Protein AF-A0A383DEA2-F1 (afdb_monomer_lite)

Radius of gyration: 21.86 Å; chains: 1; bounding box: 65×36×54 Å

Secondary structure (DSSP, 8-state):
-PPPHHHHHHHHHTSSS---EEEEGGGTS-HHHHHHHHHHHHHHHHHHHHTTTPPPPPPPPTTEEEEEETT---HHHHHHHHH-TTSTTEEE-HHHHHHHHHS-HHHHHHHHHHHHHHHHHHHHHHHHHHHSPPPPHHHHHHHHHHHHHHHHTT--GGGSPPSS----------------THHHHHHHHHHHHHHHHH-

Foldseek 3Di:
DADAPVNVVVLQVLDPLAAAFDFKCVQPDPLVCLQVVLQVVQVVVVVVQVVVVHDRDDGDDSQKIFTHHPVNPDPVVVVVVSVDPVGSRIDRDNVLSVVPVVDDRVLSSLQALLQSLVSLVVVQVCQCVPPVDHPDPSSVVRNVRSVVVCVVVVHDSVPRHHSHDHPDPPVPDPDPPDPPPVVVVVVVVVVVVVVVVVD

Sequence (199 aa):
MKLTAKRFGNIVKNLPGISSISKVWNYHCDWEAFVNWHNDRLDFLDIRNERVGGRPAARLKKSSILIIPGYVEDNNMIDDARLDVSRSWFIENKILYEYTNDISEKEFIMRFNKSLYDYVCKEIDAVKYSKNQIPSGKLQGYFHEISEWFHLEIINIQDVEPFFELQYRKNVGGRPLGKSKMKTMKEDKIMELYEVYIR

Structure (mmCIF, N/CA/C/O backbone):
data_AF-A0A383DEA2-F1
#
_entry.id   AF-A0A383DEA2-F1
#
loop_
_atom_site.group_PDB
_atom_site.id
_atom_site.type_symbol
_atom_site.label_atom_id
_atom_site.label_alt_id
_atom_site.label_comp_id
_atom_site.label_asym_id
_atom_site.label_entity_id
_atom_site.label_seq_id
_atom_site.pdbx_PDB_ins_code
_atom_site.Cartn_x
_atom_site.Cartn_y
_atom_site.Cartn_z
_atom_site.occupancy
_atom_site.B_iso_or_equiv
_atom_site.auth_seq_id
_atom_site.auth_comp_id
_atom_site.auth_asym_id
_atom_site.auth_atom_id
_atom_site.pdbx_PDB_model_num
ATOM 1 N N . MET A 1 1 ? -2.298 -15.243 1.164 1.00 53.59 1 MET A N 1
ATOM 2 C CA . MET A 1 1 ? -1.111 -15.450 2.034 1.00 53.59 1 MET A CA 1
ATOM 3 C C . MET A 1 1 ? -1.023 -14.274 3.011 1.00 53.59 1 MET A C 1
ATOM 5 O O . MET A 1 1 ? -0.832 -13.170 2.543 1.00 53.59 1 MET A O 1
ATOM 9 N N . LYS A 1 2 ? -1.213 -14.433 4.333 1.00 60.31 2 LYS A N 1
ATOM 10 C CA . LYS A 1 2 ? -1.380 -13.269 5.242 1.00 60.31 2 LYS A CA 1
ATOM 11 C C . LYS A 1 2 ? -0.090 -12.437 5.403 1.00 60.31 2 LYS A C 1
ATOM 13 O O . LYS A 1 2 ? 0.960 -12.972 5.769 1.00 60.31 2 LYS A O 1
ATOM 18 N N . LEU A 1 3 ? -0.167 -11.124 5.166 1.00 72.00 3 LEU A N 1
ATOM 19 C CA . LEU A 1 3 ? 0.918 -10.178 5.453 1.00 72.00 3 LEU A CA 1
ATOM 20 C C . LEU A 1 3 ? 1.061 -10.004 6.981 1.00 72.00 3 LEU A C 1
ATOM 22 O O . LEU A 1 3 ? 0.084 -10.078 7.719 1.00 72.00 3 LEU A O 1
ATOM 26 N N . THR A 1 4 ? 2.283 -9.812 7.490 1.00 78.75 4 THR A N 1
ATOM 27 C CA . THR A 1 4 ? 2.512 -9.610 8.934 1.00 78.75 4 THR A CA 1
ATOM 28 C C . THR A 1 4 ? 2.683 -8.134 9.262 1.00 78.75 4 THR A C 1
ATOM 30 O O . THR A 1 4 ? 3.262 -7.390 8.472 1.00 78.75 4 THR A O 1
ATOM 33 N N . ALA A 1 5 ? 2.303 -7.725 10.476 1.00 76.69 5 ALA A N 1
ATOM 34 C CA . ALA A 1 5 ? 2.487 -6.349 10.947 1.00 76.69 5 ALA A CA 1
ATOM 35 C C . ALA A 1 5 ? 3.937 -5.844 10.817 1.00 76.69 5 ALA A C 1
ATOM 37 O O . ALA A 1 5 ? 4.168 -4.690 10.474 1.00 76.69 5 ALA A O 1
ATOM 38 N N . LYS A 1 6 ? 4.936 -6.715 11.032 1.00 79.81 6 LYS A N 1
ATOM 39 C CA . LYS A 1 6 ? 6.354 -6.365 10.840 1.00 79.81 6 LYS A CA 1
ATOM 40 C C . LYS A 1 6 ? 6.680 -6.079 9.370 1.00 79.81 6 LYS A C 1
ATOM 42 O O . LYS A 1 6 ? 7.413 -5.139 9.084 1.00 79.81 6 LYS A O 1
ATOM 47 N N . ARG A 1 7 ? 6.165 -6.897 8.446 1.00 76.94 7 ARG A N 1
ATOM 48 C CA . ARG A 1 7 ? 6.367 -6.704 7.001 1.00 76.94 7 ARG A CA 1
ATOM 49 C C . ARG A 1 7 ? 5.649 -5.449 6.515 1.00 76.94 7 ARG A C 1
ATOM 51 O O . ARG A 1 7 ? 6.257 -4.678 5.783 1.00 76.94 7 ARG A O 1
ATOM 58 N N . PHE A 1 8 ? 4.424 -5.211 6.981 1.00 82.62 8 PHE A N 1
ATOM 59 C CA . PHE A 1 8 ? 3.697 -3.979 6.686 1.00 82.62 8 PHE A CA 1
ATOM 60 C C . PHE A 1 8 ? 4.418 -2.742 7.230 1.00 82.62 8 PHE A C 1
ATOM 62 O O . PHE A 1 8 ? 4.611 -1.785 6.499 1.00 82.62 8 PHE A O 1
ATOM 69 N N . GLY A 1 9 ? 4.941 -2.780 8.458 1.00 81.44 9 GLY A N 1
ATOM 70 C CA . GLY A 1 9 ? 5.738 -1.669 8.990 1.00 81.44 9 GLY A CA 1
ATOM 71 C C . GLY A 1 9 ? 6.969 -1.334 8.133 1.00 81.44 9 GLY A C 1
ATOM 72 O O . GLY A 1 9 ? 7.343 -0.172 8.026 1.00 81.44 9 GLY A O 1
ATOM 73 N N . ASN A 1 10 ? 7.588 -2.324 7.480 1.00 80.62 10 ASN A N 1
ATOM 74 C CA . ASN A 1 10 ? 8.678 -2.069 6.531 1.00 80.62 10 ASN A CA 1
ATOM 75 C C . ASN A 1 10 ? 8.181 -1.437 5.221 1.00 80.62 10 ASN A C 1
ATOM 77 O O . ASN A 1 10 ? 8.837 -0.538 4.714 1.00 80.62 10 ASN A O 1
ATOM 81 N N . ILE A 1 11 ? 7.031 -1.880 4.704 1.00 79.56 11 ILE A N 1
ATOM 82 C CA . ILE A 1 11 ? 6.348 -1.269 3.548 1.00 79.56 11 ILE A CA 1
ATOM 83 C C . ILE A 1 11 ? 6.055 0.207 3.846 1.00 79.56 11 ILE A C 1
ATOM 85 O O . ILE A 1 11 ? 6.450 1.082 3.087 1.00 79.56 11 ILE A O 1
ATOM 89 N N . VAL A 1 12 ? 5.440 0.485 4.996 1.00 80.75 12 VAL A N 1
ATOM 90 C CA . VAL A 1 12 ? 5.044 1.831 5.427 1.00 80.75 12 VAL A CA 1
ATOM 91 C C . VAL A 1 12 ? 6.237 2.769 5.602 1.00 80.75 12 VAL A C 1
ATOM 93 O O . VAL A 1 12 ? 6.155 3.933 5.236 1.00 80.75 12 VAL A O 1
ATOM 96 N N . LYS A 1 13 ? 7.375 2.279 6.108 1.00 77.19 13 LYS A N 1
ATOM 97 C CA . LYS A 1 13 ? 8.611 3.080 6.210 1.00 77.19 13 LYS A CA 1
ATOM 98 C C . LYS A 1 13 ? 9.170 3.515 4.862 1.00 77.19 13 LYS A C 1
ATOM 100 O O . LYS A 1 13 ? 9.894 4.503 4.809 1.00 77.19 13 LYS A O 1
ATOM 105 N N . ASN A 1 14 ? 8.861 2.761 3.813 1.00 73.31 14 ASN A N 1
ATOM 106 C CA . ASN A 1 14 ? 9.252 3.103 2.459 1.00 73.31 14 ASN A CA 1
ATOM 107 C C . ASN A 1 14 ? 8.223 4.014 1.788 1.00 73.31 14 ASN A C 1
ATOM 109 O O . ASN A 1 14 ? 8.526 4.531 0.729 1.00 73.31 14 ASN A O 1
ATOM 113 N N . LEU A 1 15 ? 7.046 4.259 2.370 1.00 75.50 15 LEU A N 1
ATOM 114 C CA . LEU A 1 15 ? 6.124 5.242 1.812 1.00 75.50 15 LEU A CA 1
ATOM 115 C C . LEU A 1 15 ? 6.633 6.662 2.095 1.00 75.50 15 LEU A C 1
ATOM 117 O O . LEU A 1 15 ? 7.042 6.960 3.225 1.00 75.50 15 LEU A O 1
ATOM 121 N N . PRO A 1 16 ? 6.590 7.570 1.108 1.00 63.06 16 PRO A N 1
ATOM 122 C CA . PRO A 1 16 ? 6.898 8.970 1.344 1.00 63.06 16 PRO A CA 1
ATOM 123 C C . PRO A 1 16 ? 5.857 9.553 2.307 1.00 63.06 16 PRO A C 1
ATOM 125 O O . PRO A 1 16 ? 4.683 9.646 1.981 1.00 63.06 16 PRO A O 1
ATOM 128 N N . GLY A 1 17 ? 6.279 9.927 3.516 1.00 65.69 17 GLY A N 1
ATOM 129 C CA . GLY A 1 17 ? 5.503 10.818 4.379 1.00 65.69 17 GLY A CA 1
ATOM 130 C C . GLY A 1 17 ? 4.088 10.374 4.785 1.00 65.69 17 GLY A C 1
ATOM 131 O O . GLY A 1 17 ? 3.360 11.254 5.191 1.00 65.69 17 GLY A O 1
ATOM 132 N N . ILE A 1 18 ? 3.735 9.085 4.695 1.00 70.88 18 ILE A N 1
ATOM 133 C CA . ILE A 1 18 ? 2.482 8.395 5.101 1.00 70.88 18 ILE A CA 1
ATOM 134 C C . ILE A 1 18 ? 1.193 9.237 5.061 1.00 70.88 18 ILE A C 1
ATOM 136 O O . ILE A 1 18 ? 0.770 9.805 6.060 1.00 70.88 18 ILE A O 1
ATOM 140 N N . SER A 1 19 ? 0.508 9.149 3.931 1.00 81.00 19 SER A N 1
ATOM 141 C CA . SER A 1 19 ? -0.863 9.599 3.680 1.00 81.00 19 SER A CA 1
ATOM 142 C C . SER A 1 19 ? -1.688 8.429 3.112 1.00 81.00 19 SER A C 1
ATOM 144 O O . SER A 1 19 ? -1.164 7.317 2.967 1.00 81.00 19 SER A O 1
ATOM 146 N N . SER A 1 20 ? -2.971 8.636 2.795 1.00 87.50 20 SER A N 1
ATOM 147 C CA . SER A 1 20 ? -3.744 7.656 2.017 1.00 87.50 20 SER A CA 1
ATOM 148 C C . SER A 1 20 ? -3.183 7.505 0.602 1.00 87.50 20 SER A C 1
ATOM 150 O O . SER A 1 20 ? -2.534 8.401 0.063 1.00 87.50 20 SER A O 1
ATOM 152 N N . ILE A 1 21 ? -3.440 6.358 -0.019 1.00 88.00 21 ILE A N 1
ATOM 153 C CA . ILE A 1 21 ? -3.127 6.104 -1.424 1.00 88.00 21 ILE A CA 1
ATOM 154 C C . ILE A 1 21 ? -4.386 6.337 -2.257 1.00 88.00 21 ILE A C 1
ATOM 156 O O . ILE A 1 21 ? -5.471 5.920 -1.854 1.00 88.00 21 ILE A O 1
ATOM 160 N N . SER A 1 22 ? -4.245 6.986 -3.408 1.00 85.94 22 SER A N 1
ATOM 161 C CA . SER A 1 22 ? -5.353 7.234 -4.339 1.00 85.94 22 SER A CA 1
ATOM 162 C C . SER A 1 22 ? -5.321 6.301 -5.541 1.00 85.94 22 SER A C 1
ATOM 164 O O . SER A 1 22 ? -6.359 6.060 -6.149 1.00 85.94 22 SER A O 1
ATOM 166 N N . LYS A 1 23 ? -4.143 5.778 -5.904 1.00 84.19 23 LYS A N 1
ATOM 167 C CA . LYS A 1 23 ? -3.976 4.992 -7.128 1.00 84.19 23 LYS A CA 1
ATOM 168 C C . LYS A 1 23 ? -2.811 4.010 -7.040 1.00 84.19 23 LYS A C 1
ATOM 170 O O . LYS A 1 23 ? -1.810 4.269 -6.363 1.00 84.19 23 LYS A O 1
ATOM 175 N N . VAL A 1 24 ? -2.924 2.897 -7.767 1.00 81.62 24 VAL A N 1
ATOM 176 C CA . VAL A 1 24 ? -1.877 1.868 -7.869 1.00 81.62 24 VAL A CA 1
ATOM 177 C C . VAL A 1 24 ? -1.625 1.520 -9.331 1.00 81.62 24 VAL A C 1
ATOM 179 O O . VAL A 1 24 ? -2.488 0.993 -10.023 1.00 81.62 24 VAL A O 1
ATOM 182 N N . TRP A 1 25 ? -0.421 1.805 -9.828 1.00 75.94 25 TRP A N 1
ATOM 183 C CA . TRP A 1 25 ? -0.157 1.775 -11.273 1.00 75.94 25 TRP A CA 1
ATOM 184 C C . TRP A 1 25 ? -0.159 0.374 -11.897 1.00 75.94 25 TRP A C 1
ATOM 186 O O . TRP A 1 25 ? -0.374 0.256 -13.101 1.00 75.94 25 TRP A O 1
ATOM 196 N N . ASN A 1 26 ? 0.033 -0.695 -11.117 1.00 77.00 26 ASN A N 1
ATOM 197 C CA . ASN A 1 26 ? 0.032 -2.058 -11.663 1.00 77.00 26 ASN A CA 1
ATOM 198 C C . ASN A 1 26 ? -1.328 -2.455 -12.282 1.00 77.00 26 ASN A C 1
ATOM 200 O O . ASN A 1 26 ? -1.371 -3.408 -13.052 1.00 77.00 26 ASN A O 1
ATOM 204 N N . TYR A 1 27 ? -2.408 -1.736 -11.959 1.00 68.12 27 TYR A N 1
ATOM 205 C CA . TYR A 1 27 ? -3.747 -1.950 -12.513 1.00 68.12 27 TYR A CA 1
ATOM 206 C C . TYR A 1 27 ? -4.068 -1.080 -13.735 1.00 68.12 27 TYR A C 1
ATOM 208 O O . TYR A 1 27 ? -5.065 -1.324 -14.411 1.00 68.12 27 TYR A O 1
ATOM 216 N N . HIS A 1 28 ? -3.246 -0.073 -14.045 1.00 64.06 28 HIS A N 1
ATOM 217 C CA . HIS A 1 28 ? -3.570 0.924 -15.074 1.00 64.06 28 HIS A CA 1
ATOM 218 C C . HIS A 1 28 ? -2.812 0.766 -16.391 1.00 64.06 28 HIS A C 1
ATOM 220 O O . HIS A 1 28 ? -3.087 1.515 -17.329 1.00 64.06 28 HIS A O 1
ATOM 226 N N . CYS A 1 29 ? -1.855 -0.158 -16.498 1.00 64.56 29 CYS A N 1
ATOM 227 C CA . CYS A 1 29 ? -1.093 -0.346 -17.731 1.00 64.56 29 CYS A CA 1
ATOM 228 C C . CYS A 1 29 ? -0.485 -1.748 -17.859 1.00 64.56 29 CYS A C 1
ATOM 230 O O . CYS A 1 29 ? -0.532 -2.554 -16.932 1.00 64.56 29 CYS A O 1
ATOM 232 N N . ASP A 1 30 ? 0.178 -1.992 -18.993 1.00 78.06 30 ASP A N 1
ATOM 233 C CA . ASP A 1 30 ? 1.133 -3.090 -19.155 1.00 78.06 30 ASP A CA 1
ATOM 234 C C . ASP A 1 30 ? 2.342 -2.860 -18.227 1.00 78.06 30 ASP A C 1
ATOM 236 O O . ASP A 1 30 ? 3.322 -2.190 -18.564 1.00 78.06 30 ASP A O 1
ATOM 240 N N . TRP A 1 31 ? 2.206 -3.337 -16.989 1.00 82.19 31 TRP A N 1
ATOM 241 C CA . TRP A 1 31 ? 3.207 -3.197 -15.935 1.00 82.19 31 TRP A CA 1
ATOM 242 C C . TRP A 1 31 ? 4.537 -3.849 -16.317 1.00 82.19 31 TRP A C 1
ATOM 244 O O . TRP A 1 31 ? 5.602 -3.327 -15.988 1.00 82.19 31 TRP A O 1
ATOM 254 N N . GLU A 1 32 ? 4.486 -4.967 -17.042 1.00 82.94 32 GLU A N 1
ATOM 255 C CA . GLU A 1 32 ? 5.684 -5.644 -17.518 1.00 82.94 32 GLU A CA 1
ATOM 256 C C . GLU A 1 32 ? 6.425 -4.786 -18.543 1.00 82.94 32 GLU A C 1
ATOM 258 O O . GLU A 1 32 ? 7.630 -4.575 -18.393 1.00 82.94 32 GLU A O 1
ATOM 263 N N . ALA A 1 33 ? 5.713 -4.218 -19.520 1.00 83.12 33 ALA A N 1
ATOM 264 C CA . ALA A 1 33 ? 6.309 -3.281 -20.465 1.00 83.12 33 ALA A CA 1
ATOM 265 C C . ALA A 1 33 ? 6.896 -2.051 -19.762 1.00 83.12 33 ALA A C 1
ATOM 267 O O . ALA A 1 33 ? 7.990 -1.621 -20.119 1.00 83.12 33 ALA A O 1
ATOM 268 N N . PHE A 1 34 ? 6.224 -1.510 -18.739 1.00 80.88 34 PHE A N 1
ATOM 269 C CA . PHE A 1 34 ? 6.753 -0.387 -17.960 1.00 80.88 34 PHE A CA 1
ATOM 270 C C . PHE A 1 34 ? 8.052 -0.748 -17.228 1.00 80.88 34 PHE A C 1
ATOM 272 O O . PHE A 1 34 ? 9.030 -0.009 -17.330 1.00 80.88 34 PHE A O 1
ATOM 279 N N . VAL A 1 35 ? 8.084 -1.877 -16.512 1.00 82.69 35 VAL A N 1
ATOM 280 C CA . VAL A 1 35 ? 9.281 -2.336 -15.788 1.00 82.69 35 VAL A CA 1
ATOM 281 C C . VAL A 1 35 ? 10.438 -2.583 -16.753 1.00 82.69 35 VAL A C 1
ATOM 283 O O . VAL A 1 35 ? 11.556 -2.154 -16.470 1.00 82.69 35 VAL A O 1
ATOM 286 N N . ASN A 1 36 ? 10.174 -3.229 -17.891 1.00 85.12 36 ASN A N 1
ATOM 287 C CA . ASN A 1 36 ? 11.188 -3.498 -18.910 1.00 85.12 36 ASN A CA 1
ATOM 288 C C . ASN A 1 36 ? 11.720 -2.192 -19.508 1.00 85.12 36 ASN A C 1
ATOM 290 O O . ASN A 1 36 ? 12.908 -1.916 -19.391 1.00 85.12 36 ASN A O 1
ATOM 294 N N . TRP A 1 37 ? 10.834 -1.333 -20.024 1.00 84.06 37 TRP A N 1
ATOM 295 C CA . TRP A 1 37 ? 11.203 -0.028 -20.579 1.00 84.06 37 TRP A CA 1
ATOM 296 C C . TRP A 1 37 ? 12.016 0.819 -19.592 1.00 84.06 37 TRP A C 1
ATOM 298 O O . TRP A 1 37 ? 12.987 1.480 -19.966 1.00 84.06 37 TRP A O 1
ATOM 308 N N . HIS A 1 38 ? 11.630 0.799 -18.317 1.00 79.19 38 HIS A N 1
ATOM 309 C CA . HIS A 1 38 ? 12.319 1.549 -17.282 1.00 79.19 38 HIS A CA 1
ATOM 310 C C . HIS A 1 38 ? 13.720 0.991 -17.013 1.00 79.19 38 HIS A C 1
ATOM 312 O O . HIS A 1 38 ? 14.693 1.745 -16.973 1.00 79.19 38 HIS A O 1
ATOM 318 N N . ASN A 1 39 ? 13.834 -0.327 -16.844 1.00 83.62 39 ASN A N 1
ATOM 319 C CA . ASN A 1 39 ? 15.121 -0.969 -16.619 1.00 83.62 39 ASN A CA 1
ATOM 320 C C . ASN A 1 39 ? 16.055 -0.772 -17.820 1.00 83.62 39 ASN A C 1
ATOM 322 O O . ASN A 1 39 ? 17.201 -0.402 -17.589 1.00 83.62 39 ASN A O 1
ATOM 326 N N . ASP A 1 40 ? 15.566 -0.882 -19.056 1.00 83.69 40 ASP A N 1
ATOM 327 C CA . ASP A 1 40 ? 16.355 -0.617 -20.268 1.00 83.69 40 ASP A CA 1
ATOM 328 C C . ASP A 1 40 ? 16.917 0.816 -20.267 1.00 83.69 40 ASP A C 1
ATOM 330 O O . ASP A 1 40 ? 18.067 1.068 -20.626 1.00 83.69 40 ASP A O 1
ATOM 334 N N . ARG A 1 41 ? 16.129 1.794 -19.804 1.00 78.38 41 ARG A N 1
ATOM 335 C CA . ARG A 1 41 ? 16.579 3.187 -19.672 1.00 78.38 41 ARG A CA 1
ATOM 336 C C . ARG A 1 41 ? 17.661 3.357 -18.600 1.00 78.38 41 ARG A C 1
ATOM 338 O O . ARG A 1 41 ? 18.560 4.183 -18.774 1.00 78.38 41 ARG A O 1
ATOM 345 N N . LEU A 1 42 ? 17.594 2.586 -17.515 1.00 78.06 42 LEU A N 1
ATOM 346 C CA . LEU A 1 42 ? 18.640 2.562 -16.490 1.00 78.06 42 LEU A CA 1
ATOM 347 C C . LEU A 1 42 ? 19.949 1.964 -17.021 1.00 78.06 42 LEU A C 1
ATOM 349 O O . LEU A 1 42 ? 21.004 2.450 -16.628 1.00 78.06 42 LEU A O 1
ATOM 353 N N . ASP A 1 43 ? 19.912 1.013 -17.964 1.00 78.94 43 ASP A N 1
ATOM 354 C CA . ASP A 1 43 ? 21.134 0.507 -18.614 1.00 78.94 43 ASP A CA 1
ATOM 355 C C . ASP A 1 43 ? 21.907 1.629 -19.316 1.00 78.94 43 ASP A C 1
ATOM 357 O O . ASP A 1 43 ? 23.124 1.741 -19.164 1.00 78.94 43 ASP A O 1
ATOM 361 N N . PHE A 1 44 ? 21.210 2.532 -20.013 1.00 74.19 44 PHE A N 1
ATOM 362 C CA . PHE A 1 44 ? 21.851 3.696 -20.637 1.00 74.19 44 PHE A CA 1
ATOM 363 C C . PHE A 1 44 ? 22.502 4.644 -19.619 1.00 74.19 44 PHE A C 1
ATOM 365 O O . PHE A 1 44 ? 23.551 5.232 -19.901 1.00 74.19 44 PHE A O 1
ATOM 372 N N . LEU A 1 45 ? 21.891 4.812 -18.443 1.00 71.00 45 LEU A N 1
ATOM 373 C CA . LEU A 1 45 ? 22.447 5.635 -17.367 1.00 71.00 45 LEU A CA 1
ATOM 374 C C . LEU A 1 45 ? 23.642 4.954 -16.697 1.00 71.00 45 LEU A C 1
ATOM 376 O O . LEU A 1 45 ? 24.640 5.622 -16.429 1.00 71.00 45 LEU A O 1
ATOM 380 N N . ASP A 1 46 ? 23.581 3.643 -16.490 1.00 75.38 46 ASP A N 1
ATOM 381 C CA . ASP A 1 46 ? 24.661 2.870 -15.881 1.00 75.38 46 ASP A CA 1
ATOM 382 C C . ASP A 1 46 ? 25.906 2.849 -16.773 1.00 75.38 46 ASP A C 1
ATOM 384 O O . ASP A 1 46 ? 26.998 3.122 -16.280 1.00 75.38 46 ASP A O 1
ATOM 388 N N . ILE A 1 47 ? 25.750 2.713 -18.096 1.00 76.81 47 ILE A N 1
ATOM 389 C CA . ILE A 1 47 ? 26.853 2.868 -19.066 1.00 76.81 47 ILE A CA 1
ATOM 390 C C . ILE A 1 47 ? 27.534 4.240 -18.926 1.00 76.81 47 ILE A C 1
ATOM 392 O O . ILE A 1 47 ? 28.748 4.377 -19.105 1.00 76.81 47 ILE A O 1
ATOM 396 N N . ARG A 1 48 ? 26.764 5.291 -18.619 1.00 66.38 48 ARG A N 1
ATOM 397 C CA . ARG A 1 48 ? 27.301 6.638 -18.392 1.00 66.38 48 ARG A CA 1
ATOM 398 C C . ARG A 1 48 ? 27.972 6.757 -17.021 1.00 66.38 48 ARG A C 1
ATOM 400 O O . ARG A 1 48 ? 29.008 7.412 -16.932 1.00 66.38 48 ARG A O 1
ATOM 407 N N . ASN A 1 49 ? 27.415 6.122 -15.991 1.00 69.88 49 ASN A N 1
ATOM 408 C CA . ASN A 1 49 ? 27.945 6.111 -14.627 1.00 69.88 49 ASN A CA 1
ATOM 409 C C . ASN A 1 49 ? 29.250 5.315 -14.517 1.00 69.88 49 ASN A C 1
ATOM 411 O O . ASN A 1 49 ? 30.176 5.779 -13.859 1.00 69.88 49 ASN A O 1
ATOM 415 N N . GLU A 1 50 ? 29.378 4.181 -15.208 1.00 71.19 50 GLU A N 1
ATOM 416 C CA . GLU A 1 50 ? 30.612 3.384 -15.260 1.00 71.19 50 GLU A CA 1
ATOM 417 C C . GLU A 1 50 ? 31.802 4.209 -15.767 1.00 71.19 50 GLU A C 1
ATOM 419 O O . GLU A 1 50 ? 32.903 4.117 -15.225 1.00 71.19 50 GLU A O 1
ATOM 424 N N . ARG A 1 51 ? 31.572 5.105 -16.737 1.00 70.81 51 ARG A N 1
ATOM 425 C CA . ARG A 1 51 ? 32.604 6.015 -17.271 1.00 70.81 51 ARG A CA 1
ATOM 426 C C . ARG A 1 51 ? 3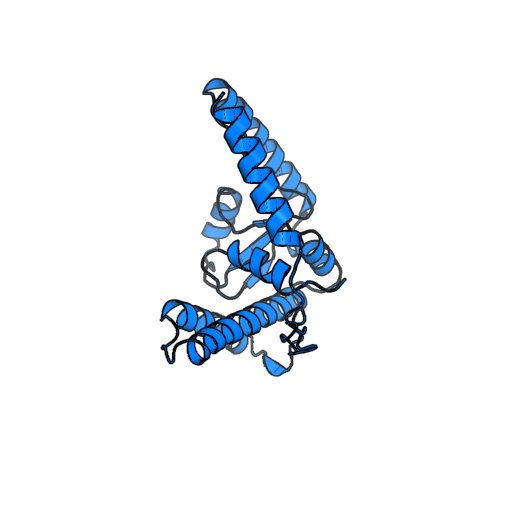3.096 7.056 -16.262 1.00 70.81 51 ARG A C 1
ATOM 428 O O . ARG A 1 51 ? 34.157 7.634 -16.471 1.00 70.81 51 ARG A O 1
ATOM 435 N N . VAL A 1 52 ? 32.336 7.309 -15.197 1.00 75.38 52 VAL A N 1
ATOM 436 C CA . VAL A 1 52 ? 32.661 8.281 -14.138 1.00 75.38 52 VAL A CA 1
ATOM 437 C C . VAL A 1 52 ? 32.802 7.630 -12.755 1.00 75.38 52 VAL A C 1
ATOM 439 O O . VAL A 1 52 ? 32.878 8.336 -11.753 1.00 75.38 52 VAL A O 1
ATOM 442 N N . GLY A 1 53 ? 32.846 6.292 -12.678 1.00 71.62 53 GLY A N 1
ATOM 443 C CA . GLY A 1 53 ? 32.979 5.544 -11.420 1.00 71.62 53 GLY A CA 1
ATOM 444 C C . GLY A 1 53 ? 31.745 5.590 -10.506 1.00 71.62 53 GLY A C 1
ATOM 445 O O . GLY A 1 53 ? 31.861 5.375 -9.299 1.00 71.62 53 GLY A O 1
ATOM 446 N N . GLY A 1 54 ? 30.568 5.899 -11.053 1.00 69.50 54 GLY A N 1
ATOM 447 C CA . GLY A 1 54 ? 29.300 5.910 -10.326 1.00 69.50 54 GLY A CA 1
ATOM 448 C C . GLY A 1 54 ? 28.786 4.502 -10.006 1.00 69.50 54 GLY A C 1
ATOM 449 O O . GLY A 1 54 ? 29.139 3.526 -10.664 1.00 69.50 54 GLY A O 1
ATOM 450 N N . ARG A 1 55 ? 27.928 4.389 -8.985 1.00 64.31 55 ARG A N 1
ATOM 451 C CA . ARG A 1 55 ? 27.238 3.127 -8.674 1.00 64.31 55 ARG A CA 1
ATOM 452 C C . A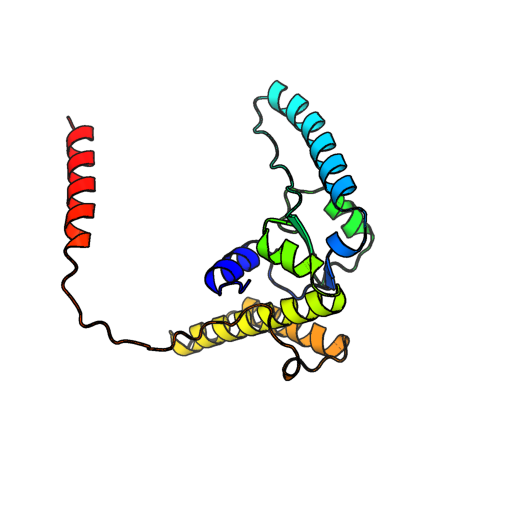RG A 1 55 ? 26.081 2.891 -9.655 1.00 64.31 55 ARG A C 1
ATOM 454 O O . ARG A 1 55 ? 25.421 3.868 -10.013 1.00 64.31 55 ARG A O 1
ATOM 461 N N . PRO A 1 56 ? 25.790 1.628 -10.015 1.00 65.69 56 PRO A N 1
ATOM 462 C CA . PRO A 1 56 ? 24.614 1.294 -10.808 1.00 65.69 56 PRO A CA 1
ATOM 463 C C . PRO A 1 56 ? 23.313 1.717 -10.120 1.00 65.69 56 PRO A C 1
ATOM 465 O O . PRO A 1 56 ? 23.203 1.660 -8.888 1.00 65.69 56 PRO A O 1
ATOM 468 N N . ALA A 1 57 ? 22.321 2.107 -10.913 1.00 67.81 57 ALA A N 1
ATOM 469 C CA . ALA A 1 57 ? 20.984 2.421 -10.436 1.00 67.81 57 ALA A CA 1
ATOM 470 C C . ALA A 1 57 ? 20.240 1.156 -9.972 1.00 67.81 57 ALA A C 1
ATOM 472 O O . ALA A 1 57 ? 20.378 0.068 -10.538 1.00 67.81 57 ALA A O 1
ATOM 473 N N . ALA A 1 58 ? 19.412 1.296 -8.934 1.00 70.69 58 ALA A N 1
ATOM 474 C CA . ALA A 1 58 ? 18.562 0.206 -8.465 1.00 70.69 58 ALA A CA 1
ATOM 475 C C . ALA A 1 58 ? 17.478 -0.115 -9.507 1.00 70.69 58 ALA A C 1
ATOM 477 O O . ALA A 1 58 ? 16.749 0.773 -9.943 1.00 70.69 58 ALA A O 1
ATOM 478 N N . ARG A 1 59 ? 17.368 -1.392 -9.893 1.00 76.94 59 ARG A N 1
ATOM 479 C CA . ARG A 1 59 ? 16.404 -1.859 -10.901 1.00 76.94 59 ARG A CA 1
ATOM 480 C C . ARG A 1 59 ? 15.048 -2.190 -10.290 1.00 76.94 59 ARG A C 1
ATOM 482 O O . ARG A 1 59 ? 14.969 -2.700 -9.171 1.00 76.94 59 ARG A O 1
ATOM 489 N N . LEU A 1 60 ? 13.985 -1.959 -11.058 1.00 80.94 60 LEU A N 1
ATOM 490 C CA . LEU A 1 60 ? 12.634 -2.372 -10.691 1.00 80.94 60 LEU A CA 1
ATOM 491 C C . LEU A 1 60 ? 12.455 -3.868 -10.953 1.00 80.94 60 LEU A C 1
ATOM 493 O O . LEU A 1 60 ? 12.920 -4.404 -11.960 1.00 80.94 60 LEU A O 1
ATOM 497 N N . LYS A 1 61 ? 11.743 -4.552 -10.056 1.00 84.19 61 LYS A N 1
ATOM 498 C CA . LYS A 1 61 ? 11.340 -5.947 -10.259 1.00 84.19 61 LYS A CA 1
ATOM 499 C C . LYS A 1 61 ? 9.902 -5.990 -10.754 1.00 84.19 61 LYS A C 1
ATOM 501 O O . LYS A 1 61 ? 9.117 -5.095 -10.461 1.00 84.19 61 LYS A O 1
ATOM 506 N N . LYS A 1 62 ? 9.512 -7.090 -11.405 1.00 82.19 62 LYS A N 1
ATOM 507 C CA . LYS A 1 62 ? 8.103 -7.326 -11.776 1.00 82.19 62 LYS A CA 1
ATOM 508 C C . LYS A 1 62 ? 7.155 -7.244 -10.575 1.00 82.19 62 LYS A C 1
ATOM 510 O O . LYS A 1 62 ? 6.028 -6.802 -10.715 1.00 82.19 62 LYS A O 1
ATOM 515 N N . SER A 1 63 ? 7.634 -7.616 -9.389 1.00 83.81 63 SER A N 1
ATOM 516 C CA . SER A 1 63 ? 6.890 -7.525 -8.129 1.00 83.81 63 SER A CA 1
ATOM 517 C C . SER A 1 63 ? 6.913 -6.143 -7.465 1.00 83.81 63 SER A C 1
ATOM 519 O O . SER A 1 63 ? 6.489 -6.017 -6.314 1.00 83.81 63 SER A O 1
ATOM 521 N N . SER A 1 64 ? 7.506 -5.135 -8.104 1.00 83.62 64 SER A N 1
ATOM 522 C CA . SER A 1 64 ? 7.395 -3.756 -7.642 1.00 83.62 64 SER A CA 1
ATOM 523 C C . SER A 1 64 ? 5.976 -3.251 -7.889 1.00 83.62 64 SER A C 1
ATOM 525 O O . SER A 1 64 ? 5.298 -3.701 -8.806 1.00 83.62 64 SER A O 1
ATOM 527 N N . ILE A 1 65 ? 5.522 -2.329 -7.051 1.00 83.00 65 ILE A 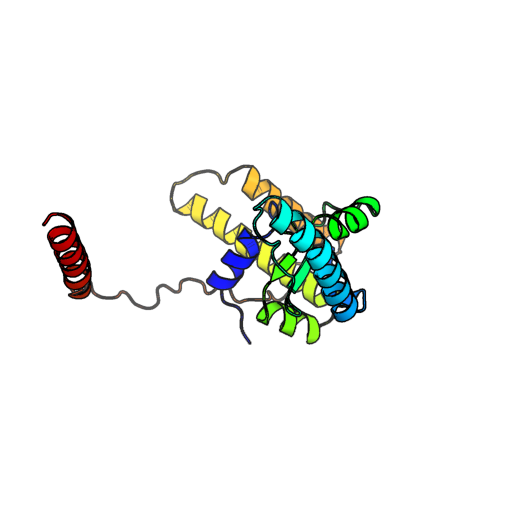N 1
ATOM 528 C CA . ILE A 1 65 ? 4.205 -1.706 -7.158 1.00 83.00 65 ILE A CA 1
ATOM 529 C C . ILE A 1 65 ? 4.414 -0.210 -7.015 1.00 83.00 65 ILE A C 1
ATOM 531 O O . ILE A 1 65 ? 4.956 0.231 -6.002 1.00 83.00 65 ILE A O 1
ATOM 535 N N . LEU A 1 66 ? 4.006 0.563 -8.017 1.00 81.88 66 LEU A N 1
ATOM 536 C CA . LEU A 1 66 ? 3.969 2.017 -7.902 1.00 81.88 66 LEU A CA 1
ATOM 537 C C . LEU A 1 66 ? 2.683 2.436 -7.193 1.00 81.88 66 LEU A C 1
ATOM 539 O O . LEU A 1 66 ? 1.583 2.082 -7.625 1.00 81.88 66 LEU A O 1
ATOM 543 N N . ILE A 1 67 ? 2.847 3.204 -6.126 1.00 80.94 67 ILE A N 1
ATOM 544 C CA . ILE A 1 67 ? 1.770 3.751 -5.313 1.00 80.94 67 ILE A CA 1
ATOM 545 C C . ILE A 1 67 ? 1.767 5.266 -5.472 1.00 80.94 67 ILE A C 1
ATOM 547 O O . ILE A 1 67 ? 2.810 5.908 -5.349 1.00 80.94 67 ILE A O 1
ATOM 551 N N . ILE A 1 68 ? 0.585 5.829 -5.716 1.00 80.31 68 ILE A N 1
ATOM 552 C CA . ILE A 1 68 ? 0.375 7.272 -5.813 1.00 80.31 68 ILE A CA 1
ATOM 553 C C . ILE A 1 68 ? -0.348 7.728 -4.536 1.00 80.31 68 ILE A C 1
ATOM 555 O O . ILE A 1 68 ? -1.467 7.272 -4.273 1.00 80.31 68 ILE A O 1
ATOM 559 N N . PRO A 1 69 ? 0.292 8.574 -3.711 1.00 77.81 69 PRO A N 1
ATOM 560 C CA . PRO A 1 69 ? -0.341 9.155 -2.533 1.00 77.81 69 PRO A CA 1
ATOM 561 C C . PRO A 1 69 ? -1.478 10.115 -2.906 1.00 77.81 69 PRO A C 1
ATOM 563 O O . PRO A 1 69 ? -1.408 10.795 -3.926 1.00 77.81 69 PRO A O 1
ATOM 566 N N . GLY A 1 70 ? -2.481 10.235 -2.035 1.00 71.56 70 GLY A N 1
ATOM 567 C CA . GLY A 1 70 ? -3.668 11.065 -2.256 1.00 71.56 70 GLY A CA 1
ATOM 568 C C . GLY A 1 70 ? -3.389 12.558 -2.439 1.00 71.56 70 GLY A C 1
ATOM 569 O O . GLY A 1 70 ? -4.141 13.221 -3.129 1.00 71.56 70 GLY A O 1
ATOM 570 N N . TYR A 1 71 ? -2.284 13.088 -1.907 1.00 68.19 71 TYR A N 1
ATOM 571 C CA . TYR A 1 71 ? -1.914 14.501 -2.081 1.00 68.19 71 TYR A CA 1
ATOM 572 C C . TYR A 1 71 ? -1.204 14.799 -3.417 1.00 68.19 71 TYR A C 1
ATOM 574 O O . TYR A 1 71 ? -0.854 15.947 -3.688 1.00 68.19 71 TYR A O 1
ATOM 582 N N . VAL A 1 72 ? -0.938 13.777 -4.237 1.00 59.69 72 VAL A N 1
ATOM 583 C CA . VAL A 1 72 ? -0.291 13.905 -5.550 1.00 59.69 72 VAL A CA 1
ATOM 584 C C . VAL A 1 72 ? -1.373 13.793 -6.632 1.00 59.69 72 VAL A C 1
ATOM 586 O O . VAL A 1 72 ? -1.435 12.809 -7.361 1.00 59.69 72 VAL A O 1
ATOM 589 N N . GLU A 1 73 ? -2.276 14.776 -6.701 1.00 51.09 73 GLU A N 1
ATOM 590 C CA . GLU A 1 73 ? -3.367 14.816 -7.700 1.00 51.09 73 GLU A CA 1
ATOM 591 C C . GLU A 1 73 ? -2.955 15.449 -9.042 1.00 51.09 73 GLU A C 1
ATOM 593 O O . GLU A 1 73 ? -3.711 15.401 -10.013 1.00 51.09 73 GLU A O 1
ATOM 598 N N . ASP A 1 74 ? -1.753 16.023 -9.143 1.00 50.94 74 ASP A N 1
ATOM 599 C CA . ASP A 1 74 ? -1.323 16.715 -10.358 1.00 50.94 74 ASP A CA 1
ATOM 600 C C . ASP A 1 74 ? -0.837 15.728 -11.435 1.00 50.94 74 ASP A C 1
ATOM 602 O O . ASP A 1 74 ? 0.160 15.025 -11.256 1.00 50.94 74 ASP A O 1
ATOM 606 N N . ASN A 1 75 ? -1.502 15.705 -12.597 1.00 50.50 75 ASN A N 1
ATOM 607 C CA . ASN A 1 75 ? -1.154 14.835 -13.735 1.00 50.50 75 ASN A CA 1
ATOM 608 C C . ASN A 1 75 ? 0.312 14.989 -14.187 1.00 50.50 75 ASN A C 1
ATOM 610 O O . ASN A 1 75 ? 0.932 14.012 -14.605 1.00 50.50 75 ASN A O 1
ATOM 614 N N . ASN A 1 76 ? 0.888 16.187 -14.039 1.00 51.78 76 ASN A N 1
ATOM 615 C CA . ASN A 1 76 ? 2.299 16.450 -14.339 1.00 51.78 76 ASN A CA 1
ATOM 616 C C . ASN A 1 76 ? 3.248 15.660 -13.418 1.00 51.78 76 ASN A C 1
ATOM 618 O O . ASN A 1 76 ? 4.332 15.263 -13.838 1.00 51.78 76 ASN A O 1
ATOM 622 N N . MET A 1 77 ? 2.828 15.357 -12.185 1.00 51.66 77 MET A N 1
ATOM 623 C CA . MET A 1 77 ? 3.638 14.594 -11.237 1.00 51.66 77 MET A CA 1
ATOM 624 C C . MET A 1 77 ? 3.634 13.089 -11.494 1.00 51.66 77 MET A C 1
ATOM 626 O O . MET A 1 77 ? 4.557 12.417 -11.047 1.00 51.66 77 MET A O 1
ATOM 630 N N . ILE A 1 78 ? 2.652 12.542 -12.219 1.00 55.53 78 ILE A N 1
ATOM 631 C CA . ILE A 1 78 ? 2.704 11.143 -12.674 1.00 55.53 78 ILE A CA 1
ATOM 632 C C . ILE A 1 78 ? 3.837 10.985 -13.689 1.00 55.53 78 ILE A C 1
ATOM 634 O O . ILE A 1 78 ? 4.607 10.030 -13.604 1.00 55.53 78 ILE A O 1
ATOM 638 N N . ASP A 1 79 ? 3.985 11.933 -14.613 1.00 56.06 79 ASP A N 1
ATOM 639 C CA . ASP A 1 79 ? 5.100 11.921 -15.557 1.00 56.06 79 ASP A CA 1
ATOM 640 C C . ASP A 1 79 ? 6.444 12.206 -14.862 1.00 56.06 79 ASP A C 1
ATOM 642 O O . ASP A 1 79 ? 7.433 11.545 -15.180 1.00 56.06 79 ASP A O 1
ATOM 646 N N . ASP A 1 80 ? 6.482 13.042 -13.818 1.00 53.72 80 ASP A N 1
ATOM 647 C CA . ASP A 1 80 ? 7.683 13.192 -12.978 1.00 53.72 80 ASP A CA 1
ATOM 648 C C . ASP A 1 80 ? 7.997 11.927 -12.150 1.00 53.72 80 ASP A C 1
ATOM 650 O O . ASP A 1 80 ? 9.163 11.556 -12.005 1.00 53.72 80 ASP A O 1
ATOM 654 N N . ALA A 1 81 ? 6.983 11.205 -11.655 1.00 53.78 81 ALA A N 1
ATOM 655 C CA . ALA A 1 81 ? 7.136 9.909 -10.979 1.00 53.78 81 ALA A CA 1
ATOM 656 C C . ALA A 1 81 ? 7.789 8.870 -11.887 1.00 53.78 81 ALA A C 1
ATOM 658 O O . ALA A 1 81 ? 8.613 8.066 -11.452 1.00 53.78 81 ALA A O 1
ATOM 659 N N . ARG A 1 82 ? 7.398 8.886 -13.169 1.00 54.03 82 ARG A N 1
ATOM 660 C CA . ARG A 1 82 ? 7.958 8.018 -14.211 1.00 54.03 82 ARG A CA 1
ATOM 661 C C . ARG A 1 82 ? 9.423 8.350 -14.487 1.00 54.03 82 ARG A C 1
ATOM 663 O O . ARG A 1 82 ? 10.152 7.476 -14.957 1.00 54.03 82 ARG A O 1
ATOM 670 N N . LEU A 1 83 ? 9.847 9.582 -14.204 1.00 52.78 83 LEU A N 1
ATOM 671 C CA . LEU A 1 83 ? 11.197 10.078 -14.455 1.00 52.78 83 LEU A CA 1
ATOM 672 C C . LEU A 1 83 ? 12.136 9.965 -13.241 1.00 52.78 83 LEU A C 1
ATOM 674 O O . LEU A 1 83 ? 13.347 9.912 -13.451 1.00 52.78 83 LEU A O 1
ATOM 678 N N . ASP A 1 84 ? 11.622 9.869 -12.007 1.00 52.06 84 ASP A N 1
ATOM 679 C CA . ASP A 1 84 ? 12.438 9.844 -10.781 1.00 52.06 84 ASP A CA 1
ATOM 680 C C . ASP A 1 84 ? 12.222 8.586 -9.909 1.00 52.06 84 ASP A C 1
ATOM 682 O O . ASP A 1 84 ? 11.523 8.588 -8.894 1.00 52.06 84 ASP A O 1
ATOM 686 N N . VAL A 1 85 ? 12.903 7.497 -10.279 1.00 49.91 85 VAL A N 1
ATOM 687 C CA . VAL A 1 85 ? 12.964 6.226 -9.520 1.00 49.91 85 VAL A CA 1
ATOM 688 C C . VAL A 1 85 ? 13.790 6.281 -8.239 1.00 49.91 85 VAL A C 1
ATOM 690 O O . VAL A 1 85 ? 13.803 5.312 -7.480 1.00 49.91 85 VAL A O 1
ATOM 693 N N . SER A 1 86 ? 14.464 7.398 -7.949 1.00 48.59 86 SER A N 1
ATOM 694 C CA . SER A 1 86 ? 15.111 7.567 -6.643 1.00 48.59 86 SER A CA 1
ATOM 695 C C . SER A 1 86 ? 14.091 7.771 -5.515 1.00 48.59 86 SER A C 1
ATOM 697 O O . SER A 1 86 ? 14.441 7.695 -4.334 1.00 48.59 86 SER A O 1
ATOM 699 N N . ARG A 1 87 ? 12.817 8.003 -5.867 1.00 52.28 87 ARG A N 1
ATOM 700 C CA . ARG A 1 87 ? 11.733 8.265 -4.924 1.00 52.28 87 ARG A CA 1
ATOM 701 C C . ARG A 1 87 ? 11.034 6.983 -4.494 1.00 52.28 87 ARG A C 1
ATOM 703 O O . ARG A 1 87 ? 10.729 6.096 -5.286 1.00 52.28 87 ARG A O 1
ATOM 710 N N . SER A 1 88 ? 10.707 6.935 -3.208 1.00 58.25 88 SER A N 1
ATOM 711 C CA . SER A 1 88 ? 10.105 5.817 -2.477 1.00 58.25 88 SER A CA 1
ATOM 712 C C . SER A 1 88 ? 8.663 5.451 -2.888 1.00 58.25 88 SER A C 1
ATOM 714 O O . SER A 1 88 ? 7.912 4.870 -2.113 1.00 58.25 88 SER A O 1
ATOM 716 N N . TRP A 1 89 ? 8.234 5.822 -4.093 1.00 70.00 89 TRP A N 1
ATOM 717 C CA . TRP A 1 89 ? 6.864 5.614 -4.575 1.00 70.00 89 TRP A CA 1
ATOM 718 C C . TRP A 1 89 ? 6.665 4.177 -5.069 1.00 70.00 89 TRP A C 1
ATOM 720 O O . TRP A 1 89 ? 5.538 3.711 -5.221 1.00 70.00 89 TRP A O 1
ATOM 730 N N . PHE A 1 90 ? 7.765 3.448 -5.264 1.00 76.44 90 PHE A N 1
ATOM 731 C CA . PHE A 1 90 ? 7.755 2.026 -5.557 1.00 76.44 90 PHE A CA 1
ATOM 732 C C . PHE A 1 90 ? 7.924 1.207 -4.282 1.00 76.44 90 PHE A C 1
ATOM 734 O O . PHE A 1 90 ? 8.887 1.366 -3.530 1.00 76.44 90 PHE A O 1
ATOM 741 N N . ILE A 1 91 ? 7.023 0.252 -4.088 1.00 78.19 91 ILE A N 1
ATOM 742 C CA . ILE A 1 91 ? 7.147 -0.770 -3.059 1.00 78.19 91 ILE A CA 1
ATOM 743 C C . ILE A 1 91 ? 7.497 -2.087 -3.731 1.00 78.19 91 ILE A C 1
ATOM 745 O O . ILE A 1 91 ? 6.677 -2.695 -4.415 1.00 78.19 91 ILE A O 1
ATOM 749 N N . GLU A 1 92 ? 8.720 -2.558 -3.508 1.00 77.88 92 GLU A N 1
ATOM 750 C CA . GLU A 1 92 ? 9.112 -3.900 -3.923 1.00 77.88 92 GLU A CA 1
ATOM 751 C C . GLU A 1 92 ? 8.593 -4.925 -2.909 1.00 77.88 92 GLU A C 1
ATOM 753 O O . GLU A 1 92 ? 9.190 -5.157 -1.852 1.00 77.88 92 GLU A O 1
ATOM 758 N N . ASN A 1 93 ? 7.443 -5.535 -3.202 1.00 79.62 93 ASN A N 1
ATOM 759 C CA . ASN A 1 93 ? 6.877 -6.551 -2.328 1.00 79.62 93 ASN A CA 1
ATOM 760 C C . ASN A 1 93 ? 6.041 -7.569 -3.102 1.00 79.62 93 ASN A C 1
ATOM 762 O O . ASN A 1 93 ? 4.890 -7.321 -3.445 1.00 79.62 93 ASN A O 1
ATOM 766 N N . LYS A 1 94 ? 6.606 -8.766 -3.280 1.00 80.25 94 LYS A N 1
ATOM 767 C CA . LYS A 1 94 ? 5.947 -9.874 -3.980 1.00 80.25 94 LYS A CA 1
ATOM 768 C C . LYS A 1 94 ? 4.581 -10.248 -3.401 1.00 80.25 94 LYS A C 1
ATOM 770 O O . LYS A 1 94 ? 3.688 -10.573 -4.164 1.00 80.25 94 LYS A O 1
ATOM 775 N N . ILE A 1 95 ? 4.403 -10.164 -2.082 1.00 77.50 95 ILE A N 1
ATOM 776 C CA . ILE A 1 95 ? 3.126 -10.518 -1.448 1.00 77.50 95 ILE A CA 1
ATOM 777 C C . ILE A 1 95 ? 2.071 -9.466 -1.773 1.00 77.50 95 ILE A C 1
ATOM 779 O O . ILE A 1 95 ? 0.965 -9.829 -2.151 1.00 77.50 95 ILE A O 1
ATOM 783 N N . LEU A 1 96 ? 2.400 -8.174 -1.651 1.00 81.38 96 LEU A N 1
ATOM 784 C CA . LEU A 1 96 ? 1.469 -7.124 -2.070 1.00 81.38 96 LEU A CA 1
ATOM 785 C C . LEU A 1 96 ? 1.146 -7.243 -3.560 1.00 81.38 96 LEU A C 1
ATOM 787 O O . LEU A 1 96 ? -0.004 -7.062 -3.920 1.00 81.38 96 LEU A O 1
ATOM 791 N N . TYR A 1 97 ? 2.129 -7.596 -4.390 1.00 82.81 97 TYR A N 1
ATOM 792 C CA . TYR A 1 97 ? 1.941 -7.752 -5.830 1.00 82.81 97 TYR A CA 1
ATOM 793 C C . TYR A 1 97 ? 1.018 -8.931 -6.169 1.00 82.81 97 TYR A C 1
ATOM 795 O O . TYR A 1 97 ? 0.193 -8.849 -7.067 1.00 82.81 97 TYR A O 1
ATOM 803 N N . GLU A 1 98 ? 1.125 -10.041 -5.441 1.00 80.19 98 GLU A N 1
ATOM 804 C CA . GLU A 1 98 ? 0.176 -11.151 -5.567 1.00 80.19 98 GLU A CA 1
ATOM 805 C C . GLU A 1 98 ? -1.238 -10.698 -5.172 1.00 80.19 98 GLU A C 1
ATOM 807 O O . GLU A 1 98 ? -2.181 -10.919 -5.925 1.00 80.19 98 GLU A O 1
ATOM 812 N N . TYR A 1 99 ? -1.380 -9.951 -4.069 1.00 78.38 99 TYR A N 1
ATOM 813 C CA . TYR A 1 99 ? -2.668 -9.361 -3.691 1.00 78.38 99 TYR A CA 1
ATOM 814 C C . TYR A 1 99 ? -3.214 -8.406 -4.752 1.00 78.38 99 TYR A C 1
ATOM 816 O O . TYR A 1 99 ? -4.409 -8.453 -5.024 1.00 78.38 99 TYR A O 1
ATOM 824 N N . THR A 1 100 ? -2.369 -7.583 -5.383 1.00 81.81 100 THR A N 1
ATOM 825 C CA . THR A 1 100 ? -2.808 -6.707 -6.474 1.00 81.81 100 THR A CA 1
ATOM 826 C C . THR A 1 100 ? -3.205 -7.471 -7.747 1.00 81.81 100 THR A C 1
ATOM 828 O O . THR A 1 100 ? -3.599 -6.856 -8.727 1.00 81.81 100 THR A O 1
ATOM 831 N N . ASN A 1 101 ? -3.075 -8.794 -7.797 1.00 82.19 101 ASN A N 1
ATOM 832 C CA . ASN A 1 101 ? -3.604 -9.595 -8.903 1.00 82.19 101 ASN A CA 1
ATOM 833 C C . ASN A 1 101 ? -4.906 -10.319 -8.519 1.00 82.19 101 ASN A C 1
ATOM 835 O O . ASN A 1 101 ? -5.672 -10.695 -9.401 1.00 82.19 101 ASN A O 1
ATOM 839 N N . ASP A 1 102 ? -5.169 -10.489 -7.219 1.00 84.81 102 ASP A N 1
ATOM 840 C CA . ASP A 1 102 ? -6.283 -11.295 -6.703 1.00 84.81 102 ASP A CA 1
ATOM 841 C C . ASP A 1 102 ? -7.577 -10.491 -6.480 1.00 84.81 102 ASP A C 1
ATOM 843 O O . ASP A 1 102 ? -8.662 -11.069 -6.401 1.00 84.81 102 ASP A O 1
ATOM 847 N N . ILE A 1 103 ? -7.485 -9.166 -6.344 1.00 86.06 103 ILE A N 1
ATOM 848 C CA . ILE A 1 103 ? -8.630 -8.282 -6.067 1.00 86.06 103 ILE A CA 1
ATOM 849 C C . ILE A 1 103 ? -8.676 -7.103 -7.039 1.00 86.06 103 ILE A C 1
ATOM 851 O O . ILE A 1 103 ? -7.722 -6.852 -7.773 1.00 86.06 103 ILE A O 1
ATOM 855 N N . SER A 1 104 ? -9.789 -6.366 -7.052 1.00 89.31 104 SER A N 1
ATOM 856 C CA . SER A 1 104 ? -9.894 -5.144 -7.853 1.00 89.31 104 SER A CA 1
ATOM 857 C C . SER A 1 104 ? -9.007 -4.034 -7.288 1.00 89.31 104 SER A C 1
ATOM 859 O O . SER A 1 104 ? -8.720 -3.995 -6.093 1.00 89.31 104 SER A O 1
ATOM 861 N N . GLU A 1 105 ? -8.618 -3.093 -8.143 1.00 88.75 105 GLU A N 1
ATOM 862 C CA . GLU A 1 105 ? -7.840 -1.916 -7.750 1.00 88.75 105 GLU A CA 1
ATOM 863 C C . GLU A 1 105 ? -8.507 -1.133 -6.609 1.00 88.75 105 GLU A C 1
ATOM 865 O O . GLU A 1 105 ? -7.869 -0.829 -5.603 1.00 88.75 105 GLU A O 1
ATOM 870 N N . LYS A 1 106 ? -9.813 -0.858 -6.735 1.00 89.88 106 LYS A N 1
ATOM 871 C CA . LYS A 1 106 ? -10.580 -0.141 -5.710 1.00 89.88 106 LYS A CA 1
ATOM 872 C C . LYS A 1 106 ? -10.558 -0.884 -4.377 1.00 89.88 106 LYS A C 1
ATOM 874 O O . LYS A 1 106 ? -10.287 -0.277 -3.343 1.00 89.88 106 LYS A O 1
ATOM 879 N N . GLU A 1 107 ? -10.791 -2.195 -4.407 1.00 91.19 107 GLU A N 1
ATOM 880 C CA . GLU A 1 107 ? -10.727 -3.028 -3.207 1.00 91.19 107 GLU A CA 1
ATOM 881 C C . GLU A 1 107 ? -9.318 -2.996 -2.607 1.00 91.19 107 GLU A C 1
ATOM 883 O O . GLU A 1 107 ? -9.165 -2.845 -1.396 1.00 91.19 107 GLU A O 1
ATOM 888 N N . PHE A 1 108 ? -8.275 -3.057 -3.441 1.00 90.19 108 PHE A N 1
ATOM 889 C CA . PHE A 1 108 ? -6.903 -2.943 -2.969 1.00 90.19 108 PHE A CA 1
ATOM 890 C C . PHE A 1 108 ? -6.677 -1.618 -2.243 1.00 90.19 108 PHE A C 1
ATOM 892 O O . PHE A 1 108 ? -6.246 -1.606 -1.092 1.00 90.19 108 PHE A O 1
ATOM 899 N N . ILE A 1 109 ? -7.009 -0.499 -2.879 1.00 91.44 109 ILE A N 1
ATOM 900 C CA . ILE A 1 109 ? -6.813 0.835 -2.309 1.00 91.44 109 ILE A CA 1
ATOM 901 C C . ILE A 1 109 ? -7.530 0.962 -0.958 1.00 91.44 109 ILE A C 1
ATOM 903 O O . ILE A 1 109 ? -6.918 1.376 0.030 1.00 91.44 109 ILE A O 1
ATOM 907 N N . MET A 1 110 ? -8.784 0.509 -0.876 1.00 93.06 110 MET A N 1
ATOM 908 C CA . MET A 1 110 ? -9.566 0.512 0.362 1.00 93.06 110 MET A CA 1
ATOM 909 C C . MET A 1 110 ? -8.892 -0.294 1.475 1.00 93.06 110 MET A C 1
ATOM 911 O O . MET A 1 110 ? -8.649 0.229 2.568 1.00 93.06 110 MET A O 1
ATOM 915 N N . ARG A 1 111 ? -8.541 -1.557 1.205 1.00 91.75 111 ARG A N 1
ATOM 916 C CA . ARG A 1 111 ? -7.914 -2.445 2.197 1.00 91.75 111 ARG A CA 1
ATOM 917 C C . ARG A 1 111 ? -6.528 -1.950 2.623 1.00 91.75 111 ARG A C 1
ATOM 919 O O . ARG A 1 111 ? -6.136 -2.146 3.782 1.00 91.75 111 ARG A O 1
ATOM 926 N N . PHE A 1 112 ? -5.788 -1.288 1.724 1.00 90.56 112 PHE A N 1
ATOM 927 C CA . PHE A 1 112 ? -4.486 -0.672 2.014 1.00 90.56 112 PHE A CA 1
ATOM 928 C C . PHE A 1 112 ? -4.624 0.539 2.912 1.00 90.56 112 PHE A C 1
ATOM 930 O O . PHE A 1 112 ? -3.966 0.602 3.949 1.00 90.56 112 PHE A O 1
ATOM 937 N N . ASN A 1 113 ? -5.517 1.461 2.565 1.00 92.50 113 ASN A N 1
ATOM 938 C CA . ASN A 1 113 ? -5.774 2.645 3.373 1.00 92.50 113 ASN A CA 1
ATOM 939 C C . ASN A 1 113 ? -6.316 2.268 4.750 1.00 92.50 113 ASN A C 1
ATOM 941 O O . ASN A 1 113 ? -5.921 2.867 5.748 1.00 92.50 113 ASN A O 1
ATOM 945 N N . LYS A 1 114 ? -7.116 1.200 4.843 1.00 94.00 114 LYS A N 1
ATOM 946 C CA . LYS A 1 114 ? -7.585 0.665 6.125 1.00 94.00 114 LYS A CA 1
ATOM 947 C C . LYS A 1 114 ? -6.421 0.152 6.972 1.00 94.00 114 LYS A C 1
ATOM 949 O O . LYS A 1 114 ? -6.292 0.479 8.146 1.00 94.00 114 LYS A O 1
ATOM 954 N N . SER A 1 115 ? -5.525 -0.596 6.341 1.00 91.25 115 SER A N 1
ATOM 955 C CA . SER A 1 115 ? -4.285 -1.091 6.940 1.00 91.25 115 SER A CA 1
ATOM 956 C C . SER A 1 115 ? -3.341 0.029 7.402 1.00 91.25 115 SER A C 1
ATOM 958 O O . SER A 1 115 ? -2.724 -0.088 8.464 1.00 91.25 115 SER A O 1
ATOM 960 N N . LEU A 1 116 ? -3.247 1.126 6.645 1.00 91.25 116 LEU A N 1
ATOM 961 C CA . LEU A 1 116 ? -2.515 2.332 7.040 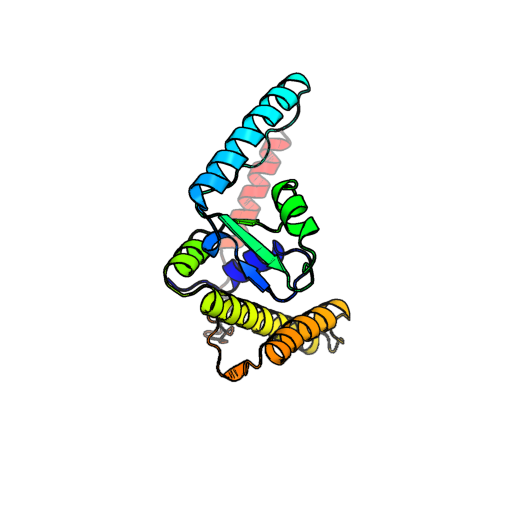1.00 91.25 116 LEU A CA 1
ATOM 962 C C . LEU A 1 116 ? -3.173 3.021 8.236 1.00 91.25 116 LEU A C 1
ATOM 964 O O . LEU A 1 116 ? -2.488 3.329 9.211 1.00 91.25 116 LEU A O 1
ATOM 968 N N . TYR A 1 117 ? -4.491 3.212 8.189 1.00 92.19 117 TYR A N 1
ATOM 969 C CA . TYR A 1 117 ? -5.261 3.819 9.269 1.00 92.19 117 TYR A CA 1
ATOM 970 C C . TYR A 1 117 ? -5.076 3.061 10.586 1.00 92.19 117 TYR A C 1
ATOM 972 O O . TYR A 1 117 ? -4.719 3.656 11.605 1.00 92.19 117 TYR A O 1
ATOM 980 N N . ASP A 1 118 ? -5.248 1.737 10.562 1.00 91.00 118 ASP A N 1
ATOM 981 C CA . ASP A 1 118 ? -5.122 0.903 11.757 1.00 91.00 118 ASP A CA 1
ATOM 982 C C . ASP A 1 118 ? -3.684 0.937 12.310 1.00 91.00 118 ASP A C 1
ATOM 984 O O . ASP A 1 118 ? -3.469 0.948 13.527 1.00 91.00 118 ASP A O 1
ATOM 988 N N . TYR A 1 119 ? -2.682 1.002 11.425 1.00 88.50 119 TYR A N 1
ATOM 989 C CA . TYR A 1 119 ? -1.284 1.177 11.812 1.00 88.50 119 TYR A CA 1
ATOM 990 C C . TYR A 1 119 ? -1.048 2.525 12.511 1.00 88.50 119 TYR A C 1
ATOM 992 O O . TYR A 1 119 ? -0.460 2.549 13.593 1.00 88.50 119 TYR A O 1
ATOM 1000 N N . VAL A 1 120 ? -1.530 3.637 11.944 1.00 88.56 120 VAL A N 1
ATOM 1001 C CA . VAL A 1 120 ? -1.364 4.980 12.531 1.00 88.56 120 VAL A CA 1
ATOM 1002 C C . VAL A 1 120 ? -2.089 5.097 13.874 1.00 88.56 120 VAL A C 1
ATOM 1004 O O . VAL A 1 120 ? -1.498 5.598 14.831 1.00 88.56 120 VAL A O 1
ATOM 1007 N N . CYS A 1 121 ? -3.313 4.567 13.990 1.00 88.81 121 CYS A N 1
ATOM 1008 C CA . CYS A 1 121 ? -4.046 4.500 15.262 1.00 88.81 121 CYS A CA 1
ATOM 1009 C C . CYS A 1 121 ? -3.214 3.824 16.354 1.00 88.81 121 CYS A C 1
ATOM 1011 O O . CYS A 1 121 ? -3.058 4.349 17.456 1.00 88.81 121 CYS A O 1
ATOM 1013 N N . LYS A 1 122 ? -2.612 2.679 16.024 1.00 86.31 122 LYS A N 1
ATOM 1014 C CA . LYS A 1 122 ? -1.788 1.922 16.964 1.00 86.31 122 LYS A CA 1
ATOM 1015 C C . LYS A 1 122 ? -0.539 2.684 17.402 1.00 86.31 122 LYS A C 1
ATOM 1017 O O . LYS A 1 122 ? -0.180 2.626 18.578 1.00 86.31 122 LYS A O 1
ATOM 1022 N N . GLU A 1 123 ? 0.137 3.367 16.482 1.00 84.00 123 GLU A N 1
ATOM 1023 C CA . GLU A 1 123 ? 1.310 4.181 16.819 1.00 84.00 123 GLU A CA 1
ATOM 1024 C C . GLU A 1 123 ? 0.921 5.363 17.723 1.00 84.00 123 GLU A C 1
ATOM 1026 O O . GLU A 1 123 ? 1.606 5.638 18.709 1.00 84.00 123 GLU A O 1
ATOM 1031 N N . ILE A 1 124 ? -0.222 6.007 17.456 1.00 85.12 124 ILE A N 1
ATOM 1032 C CA . ILE A 1 124 ? -0.797 7.055 18.311 1.00 85.12 124 ILE A CA 1
ATOM 1033 C C . ILE A 1 124 ? -1.074 6.526 19.725 1.00 85.12 124 ILE A C 1
ATOM 1035 O O . ILE A 1 124 ? -0.663 7.151 20.709 1.00 85.12 124 ILE A O 1
ATOM 1039 N N . ASP A 1 125 ? -1.733 5.375 19.844 1.00 83.38 125 ASP A N 1
ATOM 1040 C CA . ASP A 1 125 ? -2.058 4.781 21.141 1.00 83.38 125 ASP A CA 1
ATOM 1041 C C . ASP A 1 125 ? -0.795 4.379 21.907 1.00 83.38 125 ASP A C 1
ATOM 1043 O O . ASP A 1 125 ? -0.672 4.664 23.100 1.00 83.38 125 ASP A O 1
ATOM 1047 N N . ALA A 1 126 ? 0.201 3.799 21.234 1.00 80.19 126 ALA A N 1
ATOM 1048 C CA . ALA A 1 126 ? 1.473 3.440 21.858 1.00 80.19 126 ALA A CA 1
ATOM 1049 C C . ALA A 1 126 ? 2.204 4.655 22.464 1.00 80.19 126 ALA A C 1
ATOM 1051 O O . ALA A 1 126 ? 2.801 4.542 23.542 1.00 80.19 126 ALA A O 1
ATOM 1052 N N . VAL A 1 127 ? 2.141 5.827 21.820 1.00 77.38 127 VAL A N 1
ATOM 1053 C CA . VAL A 1 127 ? 2.711 7.076 22.358 1.00 77.38 127 VAL A CA 1
ATOM 1054 C C . VAL A 1 127 ? 1.955 7.537 23.606 1.00 77.38 127 VAL A C 1
ATOM 1056 O O . VAL A 1 127 ? 2.592 7.857 24.615 1.00 77.38 127 VAL A O 1
ATOM 1059 N N . LYS A 1 128 ? 0.616 7.495 23.579 1.00 74.38 128 LYS A N 1
ATOM 1060 C CA . LYS A 1 128 ? -0.221 7.848 24.737 1.00 74.38 128 LYS A CA 1
ATOM 1061 C C . LYS A 1 128 ? 0.093 6.957 25.943 1.00 74.38 128 LYS A C 1
ATOM 1063 O O . LYS A 1 128 ? 0.369 7.471 27.024 1.00 74.38 128 LYS A O 1
ATOM 1068 N N . TYR A 1 129 ? 0.130 5.636 25.745 1.00 66.94 129 TYR A N 1
ATOM 1069 C CA . TYR A 1 129 ? 0.353 4.655 26.815 1.00 66.94 129 TYR A CA 1
ATOM 1070 C C . TYR A 1 129 ? 1.773 4.666 27.391 1.00 66.94 129 TYR A C 1
ATOM 1072 O O . TYR A 1 129 ? 1.950 4.430 28.582 1.00 66.94 129 TYR A O 1
ATOM 1080 N N . SER A 1 130 ? 2.799 4.885 26.564 1.00 63.84 130 SER A N 1
ATOM 1081 C CA . SER A 1 130 ? 4.192 4.740 27.013 1.00 63.84 130 SER A CA 1
ATOM 1082 C C . SER A 1 130 ? 4.733 5.944 27.784 1.00 63.84 130 SER A C 1
ATOM 1084 O O . SER A 1 130 ? 5.715 5.788 28.511 1.00 63.84 130 SER A O 1
ATOM 1086 N N . LYS A 1 131 ? 4.146 7.140 27.624 1.00 58.53 131 LYS A N 1
ATOM 1087 C CA . LYS A 1 131 ? 4.736 8.377 28.165 1.00 58.53 131 LYS A CA 1
ATOM 1088 C C . LYS A 1 131 ? 3.747 9.418 28.708 1.00 58.53 131 LYS A C 1
ATOM 1090 O O . LYS A 1 131 ? 4.208 10.490 29.090 1.00 58.53 131 LYS A O 1
ATOM 1095 N N . ASN A 1 132 ? 2.428 9.176 28.706 1.00 61.62 132 ASN A N 1
ATOM 1096 C CA . ASN A 1 132 ? 1.418 10.242 28.871 1.00 61.62 132 ASN A CA 1
ATOM 1097 C C . ASN A 1 132 ? 1.694 11.450 27.944 1.00 61.62 132 ASN A C 1
ATOM 1099 O O . ASN A 1 132 ? 1.405 12.595 28.284 1.00 61.62 132 ASN A O 1
ATOM 1103 N N . GLN A 1 133 ? 2.313 11.204 26.783 1.00 62.53 133 GLN A N 1
ATOM 1104 C CA . GLN A 1 133 ? 2.679 12.244 25.827 1.00 62.53 133 GLN A CA 1
ATOM 1105 C C . GLN A 1 133 ? 1.612 12.364 24.748 1.00 62.53 133 GLN A C 1
ATOM 1107 O O . GLN A 1 133 ? 0.998 11.379 24.330 1.00 62.53 133 GLN A O 1
ATOM 1112 N N . ILE A 1 134 ? 1.419 13.594 24.281 1.00 67.75 134 ILE A N 1
ATOM 1113 C CA . ILE A 1 134 ? 0.555 13.891 23.144 1.00 67.75 134 ILE A CA 1
ATOM 1114 C C . ILE A 1 134 ? 1.259 13.368 21.877 1.00 67.75 134 ILE A C 1
ATOM 1116 O O . ILE A 1 134 ? 2.458 13.615 21.711 1.00 67.75 134 ILE A O 1
ATOM 1120 N N . PRO A 1 135 ? 0.559 12.636 20.987 1.00 72.06 135 PRO A N 1
ATOM 1121 C CA . PRO A 1 135 ? 1.106 12.234 19.694 1.00 72.06 135 PRO A CA 1
ATOM 1122 C C . PRO A 1 135 ? 1.651 13.441 18.931 1.00 72.06 135 PRO A C 1
ATOM 1124 O O . PRO A 1 135 ? 1.078 14.527 19.005 1.00 72.06 135 PRO A O 1
ATOM 1127 N N . SER A 1 136 ? 2.740 13.264 18.180 1.00 77.06 136 SER A N 1
ATOM 1128 C CA . SER A 1 136 ? 3.291 14.367 17.389 1.00 77.06 136 SER A CA 1
ATOM 1129 C C . SER A 1 136 ? 2.252 14.889 16.389 1.00 77.06 136 SER A C 1
ATOM 1131 O O . SER A 1 136 ? 1.477 14.108 15.831 1.00 77.06 136 SER A O 1
ATOM 1133 N N . GLY A 1 137 ? 2.273 16.198 16.111 1.00 77.19 137 GLY A N 1
ATOM 1134 C CA . GLY A 1 137 ? 1.376 16.807 15.117 1.00 77.19 137 GLY A CA 1
ATOM 1135 C C . GLY A 1 137 ? 1.472 16.136 13.741 1.00 77.19 137 GLY A C 1
ATOM 1136 O O . GLY A 1 137 ? 0.485 16.050 13.025 1.00 77.19 137 GLY A O 1
ATOM 1137 N N . LYS A 1 138 ? 2.632 15.548 13.420 1.00 81.25 138 LYS A N 1
ATOM 1138 C CA . LYS A 1 138 ? 2.843 14.769 12.197 1.00 81.25 138 LYS A CA 1
ATOM 1139 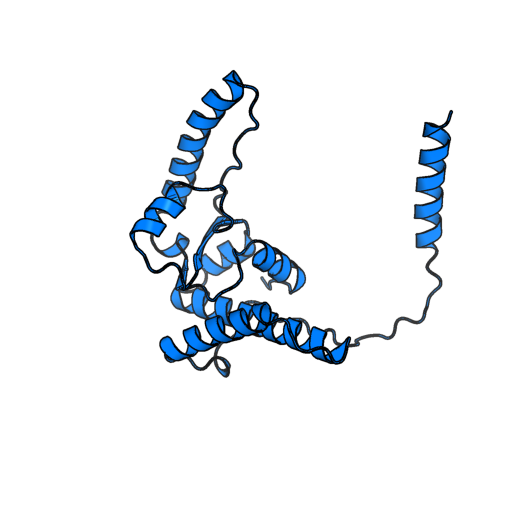C C . LYS A 1 138 ? 1.985 13.497 12.139 1.00 81.25 138 LYS A C 1
ATOM 1141 O O . LYS A 1 138 ? 1.339 13.254 11.132 1.00 81.25 138 LYS A O 1
ATOM 1146 N N . LEU A 1 139 ? 1.952 12.703 13.217 1.00 81.50 139 LEU A N 1
ATOM 1147 C CA . LEU A 1 139 ? 1.119 11.491 13.279 1.00 81.50 139 LEU A CA 1
ATOM 1148 C C . LEU A 1 139 ? -0.374 11.829 13.244 1.00 81.50 139 LEU A C 1
ATOM 1150 O O . LEU A 1 139 ? -1.151 11.090 12.648 1.00 81.50 139 LEU A O 1
ATOM 1154 N N . GLN A 1 140 ? -0.768 12.942 13.869 1.00 83.50 140 GLN A N 1
ATOM 1155 C CA . GLN A 1 140 ? -2.147 13.424 13.796 1.00 83.50 140 GLN A CA 1
ATOM 1156 C C . GLN A 1 140 ? -2.519 13.892 12.385 1.00 83.50 140 GLN A C 1
ATOM 1158 O O . GLN A 1 140 ? -3.620 13.590 11.938 1.00 83.50 140 GLN A O 1
ATOM 1163 N N . GLY A 1 141 ? -1.601 14.554 11.672 1.00 85.31 141 GLY A N 1
ATOM 1164 C CA . GLY A 1 141 ? -1.779 14.910 10.261 1.00 85.31 141 GLY A CA 1
ATOM 1165 C C . GLY A 1 141 ? -2.053 13.680 9.398 1.00 85.31 141 GLY A C 1
ATOM 1166 O O . GLY A 1 141 ? -3.069 13.627 8.718 1.00 85.31 141 GLY A O 1
ATOM 1167 N N . TYR A 1 142 ? -1.236 12.633 9.537 1.00 87.25 142 TYR A N 1
ATOM 1168 C CA . TYR A 1 142 ? -1.432 11.371 8.809 1.00 87.25 142 TYR A CA 1
ATOM 1169 C C . TYR A 1 142 ? -2.767 10.706 9.124 1.00 87.25 142 TYR A C 1
ATOM 1171 O O . TYR A 1 142 ? -3.455 10.217 8.233 1.00 87.25 142 TYR A O 1
ATOM 1179 N N . PHE A 1 143 ? -3.151 10.694 10.403 1.00 89.56 143 PHE A N 1
ATOM 1180 C CA . PHE A 1 143 ? -4.453 10.180 10.811 1.00 89.56 143 PHE A CA 1
ATOM 1181 C C . PHE A 1 143 ? -5.594 10.953 10.138 1.00 89.56 143 PHE A C 1
ATOM 1183 O O . PHE A 1 143 ? -6.536 10.334 9.643 1.00 89.56 143 PHE A O 1
ATOM 1190 N N . HIS A 1 144 ? -5.504 12.285 10.109 1.00 89.31 144 HIS A N 1
ATOM 1191 C CA . HIS A 1 144 ? -6.513 13.139 9.493 1.00 89.31 144 HIS A CA 1
ATOM 1192 C C . HIS A 1 144 ? -6.617 12.892 7.987 1.00 89.31 144 HIS A C 1
ATOM 1194 O O . HIS A 1 144 ? -7.703 12.562 7.527 1.00 89.31 144 HIS A O 1
ATOM 1200 N N . GLU A 1 145 ? -5.498 12.932 7.260 1.00 88.62 145 GLU A N 1
ATOM 1201 C CA . GLU A 1 145 ? -5.454 12.713 5.806 1.00 88.62 145 GLU A CA 1
ATOM 1202 C C . GLU A 1 145 ? -6.054 11.358 5.408 1.00 88.62 145 GLU A C 1
ATOM 1204 O O . GLU A 1 145 ? -6.880 11.266 4.499 1.00 88.62 145 GLU A O 1
ATOM 1209 N N . ILE A 1 146 ? -5.682 10.284 6.116 1.00 92.25 146 ILE A N 1
ATOM 1210 C CA . ILE A 1 146 ? -6.216 8.952 5.813 1.00 92.25 146 ILE A CA 1
ATOM 1211 C C . ILE A 1 146 ? -7.720 8.889 6.113 1.00 92.25 146 ILE A C 1
ATOM 1213 O O . ILE A 1 146 ? -8.472 8.294 5.344 1.00 92.25 146 ILE A O 1
ATOM 1217 N N . SER A 1 147 ? -8.170 9.500 7.214 1.00 92.75 147 SER A N 1
ATOM 1218 C CA . SER A 1 147 ? -9.590 9.517 7.594 1.00 92.75 147 SER A CA 1
ATOM 1219 C C . SER A 1 147 ? -10.440 10.331 6.619 1.00 92.75 147 SER A C 1
ATOM 1221 O O . SER A 1 147 ? -11.542 9.916 6.264 1.00 92.75 147 SER A O 1
ATOM 1223 N N . GLU A 1 148 ? -9.927 11.478 6.183 1.00 91.88 148 GLU A N 1
ATOM 1224 C CA . GLU A 1 148 ? -10.576 12.356 5.215 1.00 91.88 148 GLU A CA 1
ATOM 1225 C C . GLU A 1 148 ? -10.753 11.652 3.871 1.00 91.88 148 GLU A C 1
ATOM 1227 O O . GLU A 1 148 ? -11.837 11.708 3.299 1.00 91.88 148 GLU A O 1
ATOM 1232 N N . TRP A 1 149 ? -9.755 10.889 3.420 1.00 93.75 149 TRP A N 1
ATOM 1233 C CA . TRP A 1 149 ? -9.880 10.088 2.203 1.00 93.75 149 TRP A CA 1
ATOM 1234 C C . TRP A 1 149 ? -11.071 9.117 2.253 1.00 93.75 149 TRP A C 1
ATOM 1236 O O . TRP A 1 149 ? -11.875 9.082 1.326 1.00 93.75 149 TRP A O 1
ATOM 1246 N N . PHE A 1 150 ? -11.253 8.381 3.357 1.00 94.31 150 PHE A N 1
ATOM 1247 C CA . PHE A 1 150 ? -12.422 7.500 3.519 1.00 94.31 150 PHE A CA 1
ATOM 1248 C C . PHE A 1 150 ? -13.745 8.275 3.500 1.00 94.31 150 PHE A C 1
ATOM 1250 O O . PHE A 1 150 ? -14.740 7.787 2.963 1.00 94.31 150 PHE A O 1
ATOM 1257 N N . HIS A 1 151 ? -13.757 9.478 4.076 1.00 93.50 151 HIS A N 1
ATOM 1258 C CA . HIS A 1 151 ? -14.931 10.342 4.073 1.00 93.50 151 HIS A CA 1
ATOM 1259 C C . HIS A 1 151 ? -15.285 10.825 2.661 1.00 93.50 151 HIS A C 1
ATOM 1261 O O . HIS A 1 151 ? -16.445 10.724 2.264 1.00 93.50 151 HIS A O 1
ATOM 1267 N N . LEU A 1 152 ? -14.292 11.290 1.897 1.00 92.31 152 LEU A N 1
ATOM 1268 C CA . LEU A 1 152 ? -14.457 11.769 0.522 1.00 92.31 152 LEU A CA 1
ATOM 1269 C C . LEU A 1 152 ? -14.905 10.656 -0.430 1.00 92.31 152 LEU A C 1
ATOM 1271 O O . LEU A 1 152 ? -15.772 10.878 -1.270 1.00 92.31 152 LEU A O 1
ATOM 1275 N N . GLU A 1 153 ? -14.384 9.444 -0.249 1.00 92.69 153 GLU A N 1
ATOM 1276 C CA . GLU A 1 153 ? -14.799 8.267 -1.020 1.00 92.69 153 GLU A CA 1
ATOM 1277 C C . GLU A 1 153 ? -16.175 7.718 -0.605 1.00 92.69 153 GLU A C 1
ATOM 1279 O O . GLU A 1 153 ? -16.695 6.799 -1.242 1.00 92.69 153 GLU A O 1
ATOM 1284 N N . ILE A 1 154 ? -16.790 8.273 0.450 1.00 94.50 154 ILE A N 1
ATOM 1285 C CA . ILE A 1 154 ? -18.073 7.824 1.013 1.00 94.50 154 ILE A CA 1
ATOM 1286 C C . ILE A 1 154 ? -17.989 6.342 1.426 1.00 94.50 154 ILE A C 1
ATOM 1288 O O . ILE A 1 154 ? -18.871 5.524 1.160 1.00 94.50 154 ILE A O 1
ATOM 1292 N N . ILE A 1 155 ? -16.888 5.978 2.086 1.00 93.81 155 ILE A N 1
ATOM 1293 C CA . ILE A 1 155 ? -16.616 4.618 2.550 1.00 93.81 155 ILE A CA 1
ATOM 1294 C C . ILE A 1 155 ? -16.573 4.614 4.073 1.00 93.81 155 ILE A C 1
ATOM 1296 O O . ILE A 1 155 ? -15.761 5.294 4.701 1.00 93.81 155 ILE A O 1
ATOM 1300 N N . ASN A 1 156 ? -17.412 3.783 4.690 1.00 93.44 156 ASN A N 1
ATOM 1301 C CA . ASN A 1 156 ? -17.320 3.544 6.122 1.00 93.44 156 ASN A CA 1
ATOM 1302 C C . ASN A 1 156 ? -16.108 2.657 6.428 1.00 93.44 156 ASN A C 1
ATOM 1304 O O . ASN A 1 156 ? -16.090 1.464 6.132 1.00 93.44 156 ASN A O 1
ATOM 1308 N N . ILE A 1 157 ? -15.104 3.238 7.079 1.00 92.62 157 ILE A N 1
ATOM 1309 C CA . ILE A 1 157 ? -13.852 2.561 7.422 1.00 92.62 157 ILE A CA 1
ATOM 1310 C C . ILE A 1 157 ? -14.033 1.313 8.302 1.00 92.62 157 ILE A C 1
ATOM 1312 O O . ILE A 1 157 ? -13.167 0.439 8.311 1.00 92.62 157 ILE A O 1
ATOM 1316 N N . GLN A 1 158 ? -15.128 1.227 9.065 1.00 91.25 158 GLN A N 1
ATOM 1317 C CA . GLN A 1 158 ? -15.409 0.071 9.923 1.00 91.25 158 GLN A CA 1
ATOM 1318 C C . GLN A 1 158 ? -15.858 -1.158 9.127 1.00 91.25 158 GLN A C 1
ATOM 1320 O O . GLN A 1 158 ? -15.679 -2.277 9.600 1.00 91.25 158 GLN A O 1
ATOM 1325 N N . ASP A 1 159 ? -16.376 -0.953 7.915 1.00 93.75 159 ASP A N 1
ATOM 1326 C CA . ASP A 1 159 ? -16.862 -2.026 7.045 1.00 93.75 159 ASP A CA 1
ATOM 1327 C C . ASP A 1 159 ? -15.750 -2.576 6.132 1.00 93.75 159 ASP A C 1
ATOM 1329 O O . ASP A 1 159 ? -15.939 -3.571 5.434 1.00 93.75 159 ASP A O 1
ATOM 1333 N N . VAL A 1 160 ? -14.572 -1.941 6.138 1.00 93.31 160 VAL A N 1
ATOM 1334 C CA . VAL A 1 160 ? -13.430 -2.331 5.308 1.00 93.31 160 VAL A CA 1
ATOM 1335 C C . VAL A 1 160 ? -12.533 -3.309 6.058 1.00 93.31 160 VAL A C 1
ATOM 1337 O O . VAL A 1 160 ? -12.029 -3.024 7.147 1.00 93.31 160 VAL A O 1
ATOM 1340 N N . GLU A 1 161 ? -12.273 -4.456 5.436 1.00 90.25 161 GLU A N 1
ATOM 1341 C CA . GLU A 1 161 ? -11.309 -5.433 5.936 1.00 90.25 161 GLU A CA 1
ATOM 1342 C C . GLU A 1 161 ? -9.865 -4.949 5.675 1.00 90.25 161 GLU A C 1
ATOM 1344 O O . GLU A 1 161 ? -9.536 -4.574 4.550 1.00 90.25 161 GLU A O 1
ATOM 1349 N N . PRO A 1 162 ? -8.950 -4.954 6.661 1.00 88.62 162 PRO A N 1
ATOM 1350 C CA . PRO A 1 162 ? -7.556 -4.610 6.404 1.00 88.62 162 PRO A CA 1
ATOM 1351 C C . PRO A 1 162 ? -6.848 -5.710 5.596 1.00 88.62 162 PRO A C 1
ATOM 1353 O O . PRO A 1 162 ? -7.100 -6.900 5.768 1.00 88.62 162 PRO A O 1
ATOM 1356 N N . PHE A 1 163 ? -5.856 -5.335 4.784 1.00 79.12 163 PHE A N 1
ATOM 1357 C CA . PHE A 1 163 ? -4.943 -6.288 4.135 1.00 79.12 163 PHE A CA 1
ATOM 1358 C C . PHE A 1 163 ? -4.201 -7.227 5.070 1.00 79.12 163 PHE A C 1
ATOM 1360 O O . PHE A 1 163 ? -3.752 -8.302 4.660 1.00 79.12 163 PHE A O 1
ATOM 1367 N N . PHE A 1 164 ? -3.975 -6.793 6.301 1.00 72.81 164 PHE A N 1
ATOM 1368 C CA . PHE A 1 164 ? -3.270 -7.593 7.270 1.00 72.81 164 PHE A CA 1
ATOM 1369 C C . PHE A 1 164 ? -3.926 -7.466 8.626 1.00 72.81 164 PHE A C 1
ATOM 1371 O O . PHE A 1 164 ? -4.291 -6.385 9.080 1.00 72.81 164 PHE A O 1
ATOM 1378 N N . GLU A 1 165 ? -4.005 -8.592 9.319 1.00 67.81 165 GLU A N 1
ATOM 1379 C CA . GLU A 1 165 ? -4.307 -8.560 10.733 1.00 67.81 165 GLU A CA 1
ATOM 1380 C C . GLU A 1 165 ? -3.096 -7.957 11.441 1.00 67.81 165 GLU A C 1
ATOM 1382 O O . GLU A 1 165 ? -2.005 -8.547 11.505 1.00 67.81 165 GLU A O 1
ATOM 1387 N N . LEU A 1 166 ? -3.289 -6.775 12.023 1.00 62.78 166 LEU A N 1
ATOM 1388 C CA . LEU A 1 166 ? -2.470 -6.380 13.149 1.00 62.78 166 LEU A CA 1
ATOM 1389 C C . LEU A 1 166 ? -2.660 -7.469 14.193 1.00 62.78 166 LEU A C 1
ATOM 1391 O O . LEU A 1 166 ? -3.670 -7.520 14.890 1.00 62.78 166 LEU A O 1
ATOM 1395 N N . GLN A 1 167 ? -1.671 -8.354 14.313 1.00 56.22 167 GLN A N 1
ATOM 1396 C CA . GLN A 1 167 ? -1.563 -9.152 15.515 1.00 56.22 167 GLN A CA 1
ATOM 1397 C C . GLN A 1 167 ? -1.421 -8.135 16.644 1.00 56.22 167 GLN A C 1
ATOM 1399 O O . GLN A 1 167 ? -0.351 -7.547 16.856 1.00 56.22 167 GLN A O 1
ATOM 1404 N N . TYR A 1 168 ? -2.530 -7.890 17.349 1.00 47.06 168 TYR A N 1
ATOM 1405 C CA . TYR A 1 168 ? -2.480 -7.444 18.723 1.00 47.06 168 TYR A CA 1
ATOM 1406 C C . TYR A 1 168 ? -1.391 -8.303 19.342 1.00 47.06 168 TYR A C 1
ATOM 1408 O O . TYR A 1 168 ? -1.391 -9.528 19.168 1.00 47.06 168 TYR A O 1
ATOM 1416 N N . ARG A 1 169 ? -0.422 -7.685 20.019 1.00 44.62 169 ARG A N 1
ATOM 1417 C CA . ARG A 1 169 ? 0.324 -8.456 21.000 1.00 44.62 169 ARG A CA 1
ATOM 1418 C C . ARG A 1 169 ? -0.740 -8.906 21.992 1.00 44.62 169 ARG A C 1
ATOM 1420 O O . ARG A 1 169 ? -1.017 -8.212 22.960 1.00 44.62 169 ARG A O 1
ATOM 1427 N N . LYS A 1 170 ? -1.385 -10.045 21.733 1.00 37.91 170 LYS A N 1
ATOM 1428 C CA . LYS A 1 170 ? -1.929 -10.846 22.801 1.00 37.91 170 LYS A CA 1
ATOM 1429 C C . LYS A 1 170 ? -0.726 -10.976 23.723 1.00 37.91 170 LYS A C 1
ATOM 1431 O O . LYS A 1 170 ? 0.348 -11.400 23.287 1.00 37.91 170 LYS A O 1
ATOM 1436 N N . ASN A 1 171 ? -0.876 -10.554 24.967 1.00 40.56 171 ASN A N 1
ATOM 1437 C CA . ASN A 1 171 ? -0.027 -11.041 26.038 1.00 40.56 171 ASN A CA 1
ATOM 1438 C C . ASN A 1 171 ? -0.282 -12.558 26.151 1.00 40.56 171 ASN A C 1
ATOM 1440 O O . ASN A 1 171 ? -0.874 -13.028 27.111 1.00 40.56 171 ASN A O 1
ATOM 1444 N N . VAL A 1 172 ? 0.055 -13.334 25.119 1.00 38.91 172 VAL A N 1
ATOM 1445 C CA . VAL A 1 172 ? 0.029 -14.790 25.148 1.00 38.91 172 VAL A CA 1
ATOM 1446 C C . VAL A 1 172 ? 1.398 -15.207 25.621 1.00 38.91 172 VAL A C 1
ATOM 1448 O O . VAL A 1 172 ? 2.368 -15.221 24.868 1.00 38.91 172 VAL A O 1
ATOM 1451 N N . GLY A 1 173 ? 1.441 -15.511 26.910 1.00 35.53 173 GLY A N 1
ATOM 1452 C CA . GLY A 1 173 ? 2.570 -16.160 27.542 1.00 35.53 173 GLY A CA 1
ATOM 1453 C C . GLY A 1 173 ? 3.510 -15.168 28.193 1.00 35.53 173 GLY A C 1
ATOM 1454 O O . GLY A 1 173 ? 4.477 -14.706 27.588 1.00 35.53 173 GLY A O 1
ATOM 1455 N N . GLY A 1 174 ? 3.283 -14.938 29.487 1.00 41.69 174 GLY A N 1
ATOM 1456 C CA . GLY A 1 174 ? 4.392 -14.697 30.392 1.00 41.69 174 GLY A CA 1
ATOM 1457 C C . GLY A 1 174 ? 5.407 -15.818 30.190 1.00 41.69 174 GLY A C 1
ATOM 1458 O O . GLY A 1 174 ? 5.178 -16.964 30.567 1.00 41.69 174 GLY A O 1
ATOM 1459 N N . ARG A 1 175 ? 6.517 -15.502 29.527 1.00 42.91 175 ARG A N 1
ATOM 1460 C CA . ARG A 1 1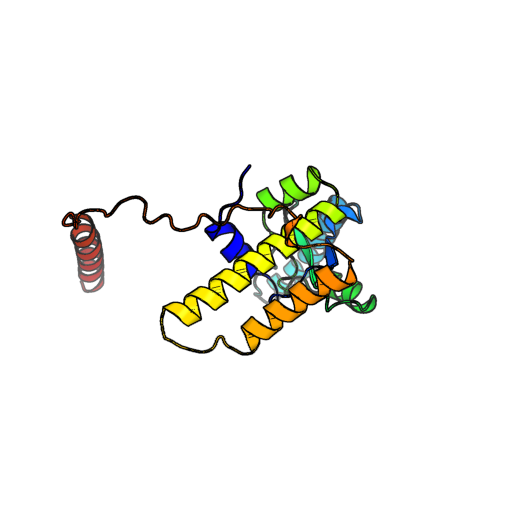75 ? 7.696 -16.355 29.562 1.00 42.91 175 ARG A CA 1
ATOM 1461 C C . ARG A 1 175 ? 8.244 -16.186 30.980 1.00 42.91 175 ARG A C 1
ATOM 1463 O O . ARG A 1 175 ? 8.520 -15.041 31.349 1.00 42.91 175 ARG A O 1
ATOM 1470 N N . PRO A 1 176 ? 8.418 -17.249 31.785 1.00 47.34 176 PRO A N 1
ATOM 1471 C CA . PRO A 1 176 ? 9.264 -17.119 32.962 1.00 47.34 176 PRO A CA 1
ATOM 1472 C C . PRO A 1 176 ? 10.604 -16.563 32.473 1.00 47.34 176 PRO A C 1
ATOM 1474 O O . PRO A 1 176 ? 11.029 -16.913 31.364 1.00 47.34 176 PRO A O 1
ATOM 1477 N N . LEU A 1 177 ? 11.260 -15.696 33.252 1.00 45.22 177 LEU A N 1
ATOM 1478 C CA . LEU A 1 177 ? 12.645 -15.305 32.987 1.00 45.22 177 LEU A CA 1
ATOM 1479 C C . LEU A 1 177 ? 13.533 -16.558 33.083 1.00 45.22 177 LEU A C 1
ATOM 1481 O O . LEU A 1 177 ? 14.186 -16.825 34.087 1.00 45.22 177 LEU A O 1
ATOM 1485 N N . GLY A 1 178 ? 13.542 -17.361 32.025 1.00 45.72 178 GLY A N 1
ATOM 1486 C CA . GLY A 1 178 ? 14.529 -18.393 31.815 1.00 45.72 178 GLY A CA 1
ATOM 1487 C C . GLY A 1 178 ? 15.836 -17.677 31.540 1.00 45.72 178 GLY A C 1
ATOM 1488 O O . GLY A 1 178 ? 15.929 -16.916 30.575 1.00 45.72 178 GLY A O 1
ATOM 1489 N N . LYS A 1 179 ? 16.831 -17.890 32.405 1.00 50.91 179 LYS A N 1
ATOM 1490 C CA . LYS A 1 179 ? 18.202 -17.417 32.204 1.00 50.91 179 LYS A CA 1
ATOM 1491 C C . LYS A 1 179 ? 18.678 -17.897 30.830 1.00 50.91 179 LYS A C 1
ATOM 1493 O O . LYS A 1 179 ? 19.015 -19.064 30.647 1.00 50.91 179 LYS A O 1
ATOM 1498 N N . SER A 1 180 ? 18.635 -17.008 29.843 1.00 47.50 180 SER A N 1
ATOM 1499 C CA . SER A 1 180 ? 19.057 -17.311 28.482 1.00 47.50 180 SER A CA 1
ATOM 1500 C C . SER A 1 180 ? 20.576 -17.457 28.465 1.00 47.50 180 SER A C 1
ATOM 1502 O O . SER A 1 180 ? 21.293 -16.461 28.532 1.00 47.50 180 SER A O 1
ATOM 1504 N N . LYS A 1 181 ? 21.070 -18.695 28.336 1.00 51.06 181 LYS A N 1
ATOM 1505 C CA . LYS A 1 181 ? 22.489 -19.005 28.071 1.00 51.06 181 LYS A CA 1
ATOM 1506 C C . LYS A 1 181 ? 22.985 -18.469 26.711 1.00 51.06 181 LYS A C 1
ATOM 1508 O O . LYS A 1 181 ? 24.166 -18.553 26.407 1.00 51.06 181 LYS A O 1
ATOM 1513 N N . MET A 1 182 ? 22.097 -17.910 25.882 1.00 47.59 182 MET A N 1
ATOM 1514 C CA . MET A 1 182 ? 22.415 -17.440 24.528 1.00 47.59 182 MET A CA 1
ATOM 1515 C C . MET A 1 182 ? 23.122 -16.078 24.488 1.00 47.59 182 MET A C 1
ATOM 1517 O O . MET A 1 182 ? 23.703 -15.742 23.458 1.00 47.59 182 MET A O 1
ATOM 1521 N N . LYS A 1 183 ? 23.050 -15.274 25.561 1.00 50.19 183 LYS A N 1
ATOM 1522 C CA . LYS A 1 183 ? 23.718 -13.962 25.594 1.00 50.19 183 LYS A CA 1
ATOM 1523 C C . LYS A 1 183 ? 25.236 -14.118 25.750 1.00 50.19 183 LYS A C 1
ATOM 1525 O O . LYS A 1 183 ? 25.977 -13.489 25.004 1.00 50.19 183 LYS A O 1
ATOM 1530 N N . THR A 1 184 ? 25.658 -15.056 26.600 1.00 52.22 184 THR A N 1
ATOM 1531 C CA . THR A 1 184 ? 27.066 -15.390 26.861 1.00 52.22 184 THR A CA 1
ATOM 1532 C C . THR A 1 184 ? 27.783 -15.831 25.582 1.00 52.22 184 THR A C 1
ATOM 1534 O O . THR A 1 184 ? 28.769 -15.220 25.210 1.00 52.22 184 THR A O 1
ATOM 1537 N N . MET A 1 185 ? 27.193 -16.733 24.781 1.00 53.59 185 MET A N 1
ATOM 1538 C CA . MET A 1 185 ? 27.790 -17.161 23.499 1.00 53.59 185 MET A CA 1
ATOM 1539 C C . MET A 1 185 ? 28.020 -16.033 22.478 1.00 53.59 185 MET A C 1
ATOM 1541 O O . MET A 1 185 ? 28.897 -16.156 21.628 1.00 53.59 185 MET A O 1
ATOM 1545 N N . LYS A 1 186 ? 27.205 -14.967 22.483 1.00 55.19 186 LYS A N 1
ATOM 1546 C CA . LYS A 1 186 ? 27.407 -13.830 21.568 1.00 55.19 186 LYS A CA 1
ATOM 1547 C C . LYS A 1 186 ? 28.488 -12.884 22.075 1.00 55.19 186 LYS A C 1
ATOM 1549 O O . LYS A 1 186 ? 29.253 -12.389 21.258 1.00 55.19 186 LYS A O 1
ATOM 1554 N N . GLU A 1 187 ? 28.529 -12.634 23.380 1.00 55.34 187 GLU A N 1
ATOM 1555 C CA . GLU A 1 187 ? 29.563 -11.808 24.009 1.00 55.34 187 GLU A CA 1
ATOM 1556 C C . GLU A 1 187 ? 30.935 -12.501 23.913 1.00 55.34 187 GLU A C 1
ATOM 1558 O O . GLU A 1 187 ? 31.886 -11.867 23.467 1.00 55.34 187 GLU A O 1
ATOM 1563 N N . ASP A 1 188 ? 31.004 -13.816 24.152 1.00 59.78 188 ASP A N 1
ATOM 1564 C CA . ASP A 1 188 ? 32.225 -14.624 24.002 1.00 59.78 188 ASP A CA 1
ATOM 1565 C C . ASP A 1 188 ? 32.756 -14.588 22.564 1.00 59.78 188 ASP A C 1
ATOM 1567 O O . ASP A 1 188 ? 33.942 -14.382 22.338 1.00 59.78 188 ASP A O 1
ATOM 1571 N N . LYS A 1 189 ? 31.867 -14.695 21.569 1.00 64.25 189 LYS A N 1
ATOM 1572 C CA . LYS A 1 189 ? 32.254 -14.659 20.151 1.00 64.25 189 LYS A CA 1
ATOM 1573 C C . LYS A 1 189 ? 32.693 -13.268 19.685 1.00 64.25 189 LYS A C 1
ATOM 1575 O O . LYS A 1 189 ? 33.489 -13.158 18.761 1.00 64.25 189 LYS A O 1
ATOM 1580 N N . ILE A 1 190 ? 32.177 -12.204 20.305 1.00 65.06 190 ILE A N 1
ATOM 1581 C CA . ILE A 1 190 ? 32.640 -10.830 20.060 1.00 65.06 190 ILE A CA 1
ATOM 1582 C C . ILE A 1 190 ? 34.012 -10.612 20.711 1.00 65.06 190 ILE A C 1
ATOM 1584 O O . ILE A 1 190 ? 34.879 -10.025 20.072 1.00 65.06 190 ILE A O 1
ATOM 1588 N N . MET A 1 191 ? 34.228 -11.113 21.930 1.00 61.94 191 MET A N 1
ATOM 1589 C CA . MET A 1 191 ? 35.524 -11.042 22.617 1.00 61.94 191 MET A CA 1
ATOM 1590 C C . MET A 1 191 ? 36.605 -11.847 21.890 1.00 61.94 191 MET A C 1
ATOM 1592 O O . MET A 1 191 ? 37.696 -11.330 21.679 1.00 61.94 191 MET A O 1
ATOM 1596 N N . GLU A 1 192 ? 36.286 -13.052 21.418 1.00 67.50 192 GLU A N 1
ATOM 1597 C CA . GLU A 1 192 ? 37.198 -13.892 20.630 1.00 67.50 192 GLU A CA 1
ATOM 1598 C C . GLU A 1 192 ? 37.620 -13.193 19.322 1.00 67.50 192 GLU A C 1
ATOM 1600 O O . GLU A 1 192 ? 38.799 -13.164 18.975 1.00 67.50 192 GLU A O 1
ATOM 1605 N N . LEU A 1 193 ? 36.681 -12.535 18.628 1.00 62.91 193 LEU A N 1
ATOM 1606 C CA . LEU A 1 193 ? 36.986 -11.728 17.438 1.00 62.91 193 LEU A CA 1
ATOM 1607 C C . LEU A 1 193 ? 37.810 -10.471 17.763 1.00 62.91 193 LEU A C 1
ATOM 1609 O O . LEU A 1 193 ? 38.629 -10.051 16.948 1.00 62.91 193 LEU A O 1
ATOM 1613 N N . TYR A 1 194 ? 37.606 -9.871 18.937 1.00 64.44 194 TYR A N 1
ATOM 1614 C CA . TYR A 1 194 ? 38.347 -8.691 19.381 1.00 64.44 194 TYR A CA 1
ATOM 1615 C C . TYR A 1 194 ? 39.795 -9.029 19.772 1.00 64.44 194 TYR A C 1
ATOM 1617 O O . TYR A 1 194 ? 40.712 -8.293 19.417 1.00 64.44 194 TYR A O 1
ATOM 1625 N N . GLU A 1 195 ? 40.030 -10.169 20.428 1.00 65.12 195 GLU A N 1
ATOM 1626 C CA . GLU A 1 195 ? 41.381 -10.644 20.766 1.00 65.12 195 GLU A CA 1
ATOM 1627 C C . GLU A 1 195 ? 42.208 -11.014 19.527 1.00 65.12 195 GLU A C 1
ATOM 1629 O O . GLU A 1 195 ? 43.409 -10.746 19.493 1.00 65.12 195 GLU A O 1
ATOM 1634 N N . VAL A 1 196 ? 41.573 -11.569 18.488 1.00 63.16 196 VAL A N 1
ATOM 1635 C CA . VAL A 1 196 ? 42.221 -11.832 17.188 1.00 63.16 196 VAL A CA 1
ATOM 1636 C C . VAL A 1 196 ? 42.595 -10.536 16.463 1.00 63.16 196 VAL A C 1
ATOM 1638 O O . VAL A 1 196 ? 43.578 -10.519 15.735 1.00 63.16 196 VAL A O 1
ATOM 1641 N N . TYR A 1 197 ? 41.840 -9.454 16.656 1.00 48.28 197 TYR A N 1
ATOM 1642 C CA . TYR A 1 197 ? 42.109 -8.162 16.016 1.00 48.28 197 TYR A CA 1
ATOM 1643 C C . TYR A 1 197 ? 43.241 -7.363 16.688 1.00 48.28 197 TYR A C 1
ATOM 1645 O O . TYR A 1 197 ? 43.846 -6.507 16.050 1.00 48.28 197 TYR A O 1
ATOM 1653 N N . ILE A 1 198 ? 43.507 -7.604 17.977 1.00 54.50 198 ILE A N 1
ATOM 1654 C CA . ILE A 1 198 ? 44.515 -6.863 18.761 1.00 54.50 198 ILE A CA 1
ATOM 1655 C C . ILE A 1 198 ? 45.904 -7.529 18.741 1.00 54.50 198 ILE A C 1
ATOM 1657 O O . ILE A 1 198 ? 46.890 -6.869 19.074 1.00 54.50 198 ILE A O 1
ATOM 1661 N N . ARG A 1 199 ? 46.004 -8.805 18.352 1.00 43.72 199 ARG A N 1
ATOM 1662 C CA . ARG A 1 199 ? 47.287 -9.477 18.077 1.00 43.72 199 ARG A CA 1
ATOM 1663 C C . ARG A 1 199 ? 47.784 -9.180 16.668 1.00 43.72 199 ARG A C 1
ATOM 1665 O O . ARG A 1 199 ? 49.020 -9.057 16.533 1.00 43.72 199 ARG A O 1
#

pLDDT: mean 73.31, std 15.01, range [35.53, 94.5]

Organism: NCBI:txid408172